Protein AF-A0A535NFS7-F1 (afdb_monomer)

Foldseek 3Di:
DDDDDPDDDDDDDDDPPPPPDPPDDPPDDDDDDDDPDDPVVVVVVVVVVVVVVVPDDPLDEPPFLFVVLQVLLQVVLVVVVADGADEDPLQQVLFQVVQVQCVVQNDDQAGVPGDDGSSVVSCVVSVNDAPDKDKQKDKDAADDCHCVSVVSSVVLCVDPRSVCQSNPNQWHYKGKHWDDDPRMIMIMMMTGNDPDDPDPPDPDPPDD

Radius of gyration: 22.93 Å; Cα contacts (8 Å, |Δi|>4): 260; chains: 1; bounding box: 56×95×39 Å

Secondary structure (DSSP, 8-state):
--------------------------------------HHHHHHHHHHHHHHHHH--S-PPPS-HHHHHHHHHHHHHHHTTPPPPEE-HHHHHHHHHHHHHHHHH-S-SB-TT-SSBHHHHHHHHTT---SSEEEEEEEEESS--TTHHHHHHHHHTTSHHHHHHHT-TT--EEEEEEEEETTEEEEEEEEES---PPP--PPPP---

pLDDT: mean 77.14, std 26.09, range [25.59, 98.88]

Nearest PDB structures (foldseek):
  4ifa-assembly1_A  TM=7.444E-01  e=1.477E-08  Bacillus anthracis str. Ames
  8th8-assembly1_P  TM=7.984E-01  e=3.913E-06  Tetrahymena thermophila
  8tid-assembly1_P  TM=7.798E-01  e=3.913E-06  Tetrahymena thermophila
  4p27-assembly1_A  TM=6.871E-01  e=1.219E-04  Schistosoma mansoni
  4tpv-assembly1_A  TM=6.523E-01  e=4.462E-04  Ancylostoma caninum

Solvent-accessible surface area (backbone atoms only — not comparable to full-atom values): 12735 Å² total; per-residue (Å²): 136,87,82,85,78,86,78,82,86,74,93,74,94,72,81,85,74,84,74,91,66,90,78,74,82,83,74,89,72,96,73,97,75,83,82,89,86,50,75,65,59,57,50,52,49,52,54,47,50,53,48,53,60,68,66,54,67,81,91,65,65,59,97,51,51,34,66,52,41,48,52,54,44,31,52,56,17,50,76,70,74,42,78,62,59,42,80,35,71,73,32,20,54,47,11,23,54,49,10,47,45,32,74,78,66,38,97,56,68,47,46,88,94,55,89,57,44,46,66,62,51,48,36,56,76,71,65,55,74,65,92,43,75,40,76,40,76,43,72,52,67,63,76,84,56,77,56,46,62,59,53,43,50,58,51,33,64,71,37,72,73,41,29,45,54,62,63,33,89,66,48,33,25,32,14,25,16,59,31,75,57,97,62,28,42,25,36,19,36,31,35,26,37,51,86,69,75,80,77,81,77,72,77,75,80,80,78,130

Mean predicted aligned error: 14.49 Å

Sequence (208 aa):
MAVLILGVIAFGLGEPQASAGATSIVVGMASTEPMISSPSALRDIGNRIRRSMAQQGPVVPPADPGGVGIGLFNRERTAAGLPPLSESLPLDEIATTRAQQMVTDGLTHIRPGAHDFAATELLRQHGIAFTWDGENIYWQGGPPFDDAVNEAEAWWMTSPEHRANILGPHFRQAGVGIAIDGGKIYIAAVFTDSAVAPTPTLPSPRGK

Structure (mmCIF, N/CA/C/O backbone):
data_AF-A0A535NFS7-F1
#
_entry.id   AF-A0A535NFS7-F1
#
loop_
_atom_site.group_PDB
_atom_site.id
_atom_site.type_symbol
_atom_site.label_atom_id
_atom_site.label_alt_id
_atom_site.label_comp_id
_atom_site.label_asym_id
_atom_site.label_entity_id
_atom_site.label_seq_id
_atom_site.pdbx_PDB_ins_code
_atom_site.Cartn_x
_atom_site.Cartn_y
_atom_site.Cartn_z
_atom_site.occupancy
_atom_site.B_iso_or_equiv
_atom_site.auth_seq_id
_atom_site.auth_comp_id
_atom_site.auth_asym_id
_atom_site.auth_atom_id
_atom_site.pdbx_PDB_model_num
ATOM 1 N N . MET A 1 1 ? 24.442 -21.365 9.346 1.00 37.78 1 MET A N 1
ATOM 2 C CA . MET A 1 1 ? 24.908 -20.227 8.528 1.00 37.78 1 MET A CA 1
ATOM 3 C C . MET A 1 1 ? 23.998 -19.055 8.834 1.00 37.78 1 MET A C 1
ATOM 5 O O . MET A 1 1 ? 22.796 -19.202 8.682 1.00 37.78 1 MET A O 1
ATOM 9 N N . ALA A 1 2 ? 24.547 -17.984 9.405 1.00 26.91 2 ALA A N 1
ATOM 10 C CA . ALA A 1 2 ? 23.782 -16.836 9.883 1.00 26.91 2 ALA A CA 1
ATOM 11 C C . ALA A 1 2 ? 23.533 -15.859 8.727 1.00 26.91 2 ALA A C 1
ATOM 13 O O . ALA A 1 2 ? 24.478 -15.459 8.050 1.00 26.91 2 ALA A O 1
ATOM 14 N N . VAL A 1 3 ? 22.268 -15.508 8.498 1.00 30.00 3 VAL A N 1
ATOM 15 C CA . VAL A 1 3 ? 21.862 -14.479 7.536 1.00 30.00 3 VAL A CA 1
ATOM 16 C C . VAL A 1 3 ? 21.951 -13.133 8.249 1.00 30.00 3 VAL A C 1
ATOM 18 O O . VAL A 1 3 ? 21.262 -12.905 9.241 1.00 30.00 3 VAL A O 1
ATOM 21 N N . LEU A 1 4 ? 22.850 -12.269 7.781 1.00 25.59 4 LEU A N 1
ATOM 22 C CA . LEU A 1 4 ? 22.987 -10.897 8.261 1.00 25.59 4 LEU A CA 1
ATOM 23 C C . LEU A 1 4 ? 21.848 -10.061 7.662 1.00 25.59 4 LEU A C 1
ATOM 25 O O . LEU A 1 4 ? 21.860 -9.751 6.474 1.00 25.59 4 LEU A O 1
ATOM 29 N N . ILE A 1 5 ? 20.862 -9.716 8.487 1.00 32.56 5 ILE A N 1
ATOM 30 C CA . ILE A 1 5 ? 19.818 -8.744 8.158 1.00 32.56 5 ILE A CA 1
ATOM 31 C C . ILE A 1 5 ? 20.395 -7.363 8.472 1.00 32.56 5 ILE A C 1
ATOM 33 O O . ILE A 1 5 ? 20.597 -7.016 9.636 1.00 32.56 5 ILE A O 1
ATOM 37 N N . LEU A 1 6 ? 20.715 -6.589 7.435 1.00 29.19 6 LEU A N 1
ATOM 38 C CA . LEU A 1 6 ? 21.172 -5.211 7.588 1.00 29.19 6 LEU A CA 1
ATOM 39 C C . LEU A 1 6 ? 19.942 -4.307 7.780 1.00 29.19 6 LEU A C 1
ATOM 41 O O . LEU A 1 6 ? 19.394 -3.764 6.826 1.00 29.19 6 LEU A O 1
ATOM 45 N N . GLY A 1 7 ? 19.478 -4.190 9.023 1.00 27.72 7 GLY A N 1
ATOM 46 C CA . GLY A 1 7 ? 18.483 -3.195 9.413 1.00 27.72 7 GLY A CA 1
ATOM 47 C C . GLY A 1 7 ? 19.141 -1.824 9.550 1.00 27.72 7 GLY A C 1
ATOM 48 O O . GLY A 1 7 ? 19.899 -1.594 10.491 1.00 27.72 7 GLY A O 1
ATOM 49 N N . VAL A 1 8 ? 18.851 -0.908 8.627 1.00 31.95 8 VAL A N 1
ATOM 50 C CA . VAL A 1 8 ? 19.132 0.518 8.824 1.00 31.95 8 VAL A CA 1
ATOM 51 C C . VAL A 1 8 ? 17.887 1.134 9.449 1.00 31.95 8 VAL A C 1
ATOM 53 O O . VAL A 1 8 ? 16.910 1.433 8.774 1.00 31.95 8 VAL A O 1
ATOM 56 N N . ILE A 1 9 ? 17.919 1.272 10.773 1.00 35.62 9 ILE A N 1
ATOM 57 C CA . ILE A 1 9 ? 16.955 2.062 11.537 1.00 35.62 9 ILE A CA 1
ATOM 58 C C . ILE A 1 9 ? 17.403 3.520 11.443 1.00 35.62 9 ILE A C 1
ATOM 60 O O . ILE A 1 9 ? 18.458 3.877 11.966 1.00 35.62 9 ILE A O 1
ATOM 64 N N . ALA A 1 10 ? 16.589 4.365 10.817 1.00 30.66 10 ALA A N 1
ATOM 65 C CA . ALA A 1 10 ? 16.696 5.812 10.936 1.00 30.66 10 ALA A CA 1
ATOM 66 C C . ALA A 1 10 ? 15.320 6.378 11.303 1.00 30.66 10 ALA A C 1
ATOM 68 O O . ALA A 1 10 ? 14.393 6.399 10.500 1.00 30.66 10 ALA A O 1
ATOM 69 N N . PHE A 1 11 ? 15.196 6.808 12.559 1.00 37.84 11 PHE A N 1
ATOM 70 C CA . PHE A 1 11 ? 14.097 7.642 13.033 1.00 37.84 11 PHE A CA 1
ATOM 71 C C . PHE A 1 11 ? 14.162 8.998 12.320 1.00 37.84 11 PHE A C 1
ATOM 73 O O . PHE A 1 11 ? 15.132 9.737 12.480 1.00 37.84 11 PHE A O 1
ATOM 80 N N . GLY A 1 12 ? 13.111 9.335 11.580 1.00 27.38 12 GLY A N 1
ATOM 81 C CA . GLY A 1 12 ? 12.901 10.654 10.995 1.00 27.38 12 GLY A CA 1
ATOM 82 C C . GLY A 1 12 ? 11.423 11.007 11.060 1.00 27.38 12 GLY A C 1
ATOM 83 O O . GLY A 1 12 ? 10.673 10.723 10.135 1.00 27.38 12 GLY A O 1
ATOM 84 N N . LEU A 1 13 ? 10.998 11.590 12.182 1.00 43.75 13 LEU A N 1
ATOM 85 C CA . LEU A 1 13 ? 9.683 12.212 12.318 1.00 43.75 13 LEU A CA 1
ATOM 86 C C . LEU A 1 13 ? 9.635 13.449 11.416 1.00 43.75 13 LEU A C 1
ATOM 88 O O . LEU A 1 13 ? 10.265 14.463 11.712 1.00 43.75 13 LEU A O 1
ATOM 92 N N . GLY A 1 14 ? 8.876 13.357 10.331 1.00 28.61 14 GLY A N 1
ATOM 93 C CA . GLY A 1 14 ? 8.405 14.501 9.566 1.00 28.61 14 GLY A CA 1
ATOM 94 C C . GLY A 1 14 ? 6.896 14.394 9.434 1.00 28.61 14 GLY A C 1
ATOM 95 O O . GLY A 1 14 ? 6.406 13.660 8.583 1.00 28.61 14 GLY A O 1
ATOM 96 N N . GLU A 1 15 ? 6.155 15.089 10.296 1.00 37.38 15 GLU A N 1
ATOM 97 C CA . GLU A 1 15 ? 4.727 15.312 10.078 1.00 37.38 15 GLU A CA 1
ATOM 98 C C . GLU A 1 15 ? 4.551 16.140 8.794 1.00 37.38 15 GLU A C 1
ATOM 100 O O . GLU A 1 15 ? 5.136 17.226 8.700 1.00 37.38 15 GLU A O 1
ATOM 105 N N . PRO A 1 16 ? 3.739 15.715 7.812 1.00 38.03 16 PRO A N 1
ATOM 106 C CA . PRO A 1 16 ? 3.233 16.652 6.827 1.00 38.03 16 PRO A CA 1
ATOM 107 C C . PRO A 1 16 ? 2.234 17.578 7.530 1.00 38.03 16 PRO A C 1
ATOM 109 O O . PRO A 1 16 ? 1.085 17.225 7.791 1.00 38.03 16 PRO A O 1
ATOM 112 N N . GLN A 1 17 ? 2.707 18.776 7.871 1.00 33.75 17 GLN A N 1
ATOM 113 C CA . GLN A 1 17 ? 1.863 19.897 8.262 1.00 33.75 17 GLN A CA 1
ATOM 114 C C . GLN A 1 17 ? 0.859 20.173 7.142 1.00 33.75 17 GLN A C 1
ATOM 116 O O . GLN A 1 17 ? 1.239 20.456 6.003 1.00 33.75 17 GLN A O 1
ATOM 121 N N . ALA A 1 18 ? -0.425 20.127 7.485 1.00 36.38 18 ALA A N 1
ATOM 122 C CA . ALA A 1 18 ? -1.492 20.642 6.648 1.00 36.38 18 ALA A CA 1
ATOM 123 C C . ALA A 1 18 ? -1.320 22.165 6.525 1.00 36.38 18 ALA A C 1
ATOM 125 O O . ALA A 1 18 ? -1.798 22.937 7.356 1.00 36.38 18 ALA A O 1
ATOM 126 N N . SER A 1 19 ? -0.616 22.610 5.486 1.00 27.19 19 SER A N 1
ATOM 127 C CA . SER A 1 19 ? -0.655 24.008 5.071 1.00 27.19 19 SER A CA 1
ATOM 128 C C . SER A 1 19 ? -1.943 24.2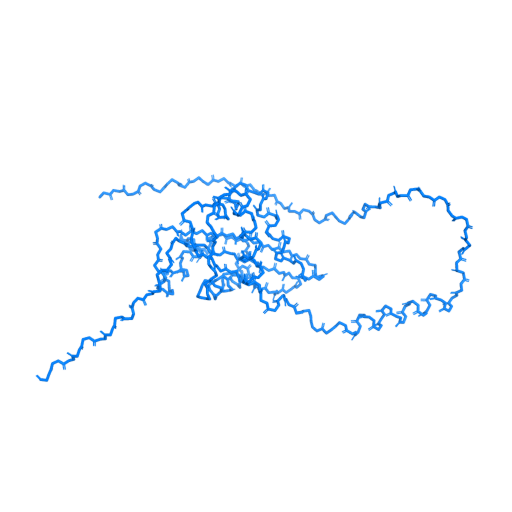38 4.291 1.00 27.19 19 SER A C 1
ATOM 130 O O . SER A 1 19 ? -2.019 24.044 3.078 1.00 27.19 19 SER A O 1
ATOM 132 N N . ALA A 1 20 ? -2.973 24.675 5.011 1.00 36.38 20 ALA A N 1
ATOM 133 C CA . ALA A 1 20 ? -4.024 25.487 4.429 1.00 36.38 20 ALA A CA 1
ATOM 134 C C . ALA A 1 20 ? -3.388 26.809 3.968 1.00 36.38 20 ALA A C 1
ATOM 136 O O . ALA A 1 20 ? -3.211 27.746 4.743 1.00 36.38 20 ALA A O 1
ATOM 137 N N . GLY A 1 21 ? -3.013 26.863 2.695 1.00 25.95 21 GLY A N 1
ATOM 138 C CA . GLY A 1 21 ? -2.444 28.040 2.057 1.00 25.95 21 GLY A CA 1
ATOM 139 C C . GLY A 1 21 ? -2.856 28.069 0.599 1.00 25.95 21 GLY A C 1
ATOM 140 O O . GLY A 1 21 ? -2.134 27.585 -0.268 1.00 25.95 21 GLY A O 1
ATOM 141 N N . ALA A 1 22 ? -4.039 28.623 0.337 1.00 30.88 22 ALA A N 1
ATOM 142 C CA . ALA A 1 22 ? -4.488 28.966 -1.002 1.00 30.88 22 ALA A CA 1
ATOM 143 C C . ALA A 1 22 ? -3.406 29.805 -1.699 1.00 30.88 22 ALA A C 1
ATOM 145 O O . ALA A 1 22 ? -3.222 30.981 -1.386 1.00 30.88 22 ALA A O 1
ATOM 146 N N . THR A 1 23 ? -2.683 29.204 -2.643 1.00 26.22 23 THR A N 1
ATOM 147 C CA . THR A 1 23 ? -1.833 29.968 -3.554 1.00 26.22 23 THR A CA 1
ATOM 148 C C . THR A 1 23 ? -2.696 30.338 -4.743 1.00 26.22 23 THR A C 1
ATOM 150 O O . THR A 1 23 ? -2.900 29.561 -5.673 1.00 26.22 23 THR A O 1
ATOM 153 N N . SER A 1 24 ? -3.263 31.536 -4.653 1.00 28.64 24 SER A N 1
ATOM 154 C CA . SER A 1 24 ? -3.892 32.234 -5.760 1.00 28.64 24 SER A CA 1
ATOM 155 C C . SER A 1 24 ? -2.949 32.245 -6.961 1.00 28.64 24 SER A C 1
ATOM 157 O O . SER A 1 24 ? -1.851 32.799 -6.900 1.00 28.64 24 SER A O 1
ATOM 159 N N . ILE A 1 25 ? -3.405 31.678 -8.074 1.00 29.14 25 ILE A N 1
ATOM 160 C CA . ILE A 1 25 ? -2.854 31.987 -9.387 1.00 29.14 25 ILE A CA 1
ATOM 161 C C . ILE A 1 25 ? -3.147 33.471 -9.636 1.00 29.14 25 ILE A C 1
ATOM 163 O O . ILE A 1 25 ? -4.285 33.859 -9.896 1.00 29.14 25 ILE A O 1
ATOM 167 N N . VAL A 1 26 ? -2.122 34.318 -9.537 1.00 32.12 26 VAL A N 1
ATOM 168 C CA . VAL A 1 26 ? -2.177 35.676 -10.083 1.00 32.12 26 VAL A CA 1
ATOM 169 C C . VAL A 1 26 ? -1.983 35.553 -11.592 1.00 32.12 26 VAL A C 1
ATOM 171 O O . VAL A 1 26 ? -0.870 35.638 -12.101 1.00 32.12 26 VAL A O 1
ATOM 174 N N . VAL A 1 27 ? -3.080 35.347 -12.319 1.00 32.12 27 VAL A N 1
ATOM 175 C CA . VAL A 1 27 ? -3.169 35.793 -13.711 1.00 32.12 27 VAL A CA 1
ATOM 176 C C . VAL A 1 27 ? -3.788 37.178 -13.654 1.00 32.12 27 VAL A C 1
ATOM 178 O O . VAL A 1 27 ? -4.993 37.348 -13.482 1.00 32.12 27 VAL A O 1
ATOM 181 N N . GLY A 1 28 ? -2.927 38.188 -13.731 1.00 28.86 28 GLY A N 1
ATOM 182 C CA . GLY A 1 28 ? -3.371 39.544 -13.988 1.00 28.86 28 GLY A CA 1
ATOM 183 C C . GLY A 1 28 ? -3.964 39.611 -15.388 1.00 28.86 28 GLY A C 1
ATOM 184 O O . GLY A 1 28 ? -3.228 39.483 -16.356 1.00 28.86 28 GLY A O 1
ATOM 185 N N . MET A 1 29 ? -5.273 39.837 -15.475 1.00 30.91 29 MET A N 1
ATOM 186 C CA . MET A 1 29 ? -5.906 40.565 -16.572 1.00 30.91 29 MET A CA 1
ATOM 187 C C . MET A 1 29 ? -7.046 41.386 -15.970 1.00 30.91 29 MET A C 1
ATOM 189 O O . MET A 1 29 ? -8.061 40.853 -15.524 1.00 30.91 29 MET A O 1
ATOM 193 N N . ALA A 1 30 ? -6.836 42.699 -15.900 1.00 37.34 30 ALA A N 1
ATOM 194 C CA . ALA A 1 30 ? -7.844 43.652 -15.473 1.00 37.34 30 ALA A CA 1
ATOM 195 C C . ALA A 1 30 ? -9.087 4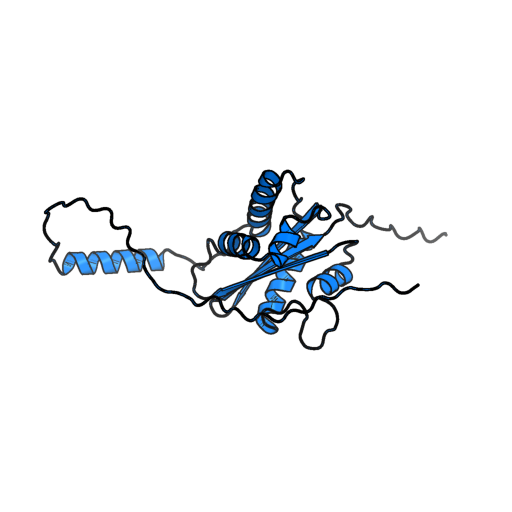3.526 -16.366 1.00 37.34 30 ALA A C 1
ATOM 197 O O . ALA A 1 30 ? -9.009 43.729 -17.574 1.00 37.34 30 ALA A O 1
ATOM 198 N N . SER A 1 31 ? -10.227 43.211 -15.754 1.00 35.44 31 SER A N 1
ATOM 199 C CA . SER A 1 31 ? -11.549 43.354 -16.364 1.00 35.44 31 SER A CA 1
ATOM 200 C C . SER A 1 31 ? -12.415 44.114 -15.365 1.00 35.44 31 SER A C 1
ATOM 202 O O . SER A 1 31 ? -12.731 43.612 -14.289 1.00 35.44 31 SER A O 1
ATOM 204 N N . THR A 1 32 ? -12.717 45.368 -15.671 1.00 45.47 32 THR A N 1
ATOM 205 C CA . THR A 1 32 ? -13.611 46.230 -14.895 1.00 45.47 32 THR A CA 1
ATOM 206 C C . THR A 1 32 ? -15.065 45.829 -15.145 1.00 45.47 32 THR A C 1
ATOM 208 O O . THR A 1 32 ? -15.626 46.262 -16.142 1.00 45.47 32 THR A O 1
ATOM 211 N N . GLU A 1 33 ? -15.678 45.049 -14.250 1.00 41.34 33 GLU A N 1
ATOM 212 C CA . GLU A 1 33 ? -17.130 44.782 -14.206 1.00 41.34 33 GLU A CA 1
ATOM 213 C C . GLU A 1 33 ? -17.599 44.682 -12.726 1.00 41.34 33 GLU A C 1
ATOM 215 O O . GLU A 1 33 ? -16.808 44.283 -11.864 1.00 41.34 33 GLU A O 1
ATOM 220 N N . PRO A 1 34 ? -18.840 45.088 -12.376 1.00 43.09 34 PRO A N 1
ATOM 221 C CA . PRO A 1 34 ? -19.214 45.463 -11.009 1.00 43.09 34 PRO A CA 1
ATOM 222 C C . PRO A 1 34 ? -19.627 44.286 -10.106 1.00 43.09 34 PRO A C 1
ATOM 224 O O . PRO A 1 34 ? -20.206 43.295 -10.544 1.00 43.09 34 PRO A O 1
ATOM 227 N N . MET A 1 35 ? -19.370 44.433 -8.799 1.00 38.53 35 MET A N 1
ATOM 228 C CA . MET A 1 35 ? -19.738 43.475 -7.749 1.00 38.53 35 MET A CA 1
ATOM 229 C C . MET A 1 35 ? -21.255 43.221 -7.703 1.00 38.53 35 MET A C 1
ATOM 231 O O . MET A 1 35 ? -22.047 44.134 -7.471 1.00 38.53 35 MET A O 1
ATOM 235 N N . ILE A 1 36 ? -21.652 41.953 -7.839 1.00 47.84 36 ILE A N 1
ATOM 236 C CA . ILE A 1 36 ? -23.016 41.466 -7.594 1.00 47.84 36 ILE A CA 1
ATOM 237 C C . ILE A 1 36 ? -23.367 41.708 -6.112 1.00 47.84 36 ILE A C 1
ATOM 239 O O . ILE A 1 36 ? -22.874 41.013 -5.227 1.00 47.84 36 ILE A O 1
ATOM 243 N N . SER A 1 37 ? -24.226 42.690 -5.831 1.00 52.56 37 SER A N 1
ATOM 244 C CA . SER A 1 37 ? -24.565 43.172 -4.480 1.00 52.56 37 SER A CA 1
ATOM 245 C C . SER A 1 37 ? -26.020 42.891 -4.081 1.00 52.56 37 SER A C 1
ATOM 247 O O . SER A 1 37 ? -26.711 43.747 -3.535 1.00 52.56 37 SER A O 1
ATOM 249 N N . SER A 1 38 ? -26.531 41.686 -4.351 1.00 53.94 38 SER A N 1
ATOM 250 C CA . SER A 1 38 ? -27.913 41.327 -3.992 1.00 53.94 38 SER A CA 1
ATOM 251 C C . SER A 1 38 ? -27.980 40.185 -2.967 1.00 53.94 38 SER A C 1
ATOM 253 O O . SER A 1 38 ? -27.469 39.097 -3.245 1.00 53.94 38 SER A O 1
ATOM 255 N N . PRO A 1 39 ? -28.675 40.365 -1.821 1.00 55.72 39 PRO A N 1
ATOM 256 C CA . PRO A 1 39 ? -28.876 39.318 -0.810 1.00 55.72 39 PRO A CA 1
ATOM 257 C C . PRO A 1 39 ? -29.489 38.023 -1.367 1.00 55.72 39 PRO A C 1
ATOM 259 O O . PRO A 1 39 ? -29.184 36.931 -0.888 1.00 55.72 39 PRO A O 1
ATOM 262 N N . SER A 1 40 ? -30.309 38.127 -2.417 1.00 56.34 40 SER A N 1
ATOM 263 C CA . SER A 1 40 ? -30.911 36.980 -3.107 1.00 56.34 40 SER A CA 1
ATOM 264 C C . SER A 1 40 ? -29.874 36.125 -3.839 1.00 56.34 40 SER A C 1
ATOM 266 O O . SER A 1 40 ? -29.954 34.902 -3.785 1.00 56.34 40 SER A O 1
ATOM 268 N N . ALA A 1 41 ? -28.848 36.744 -4.436 1.00 53.44 41 ALA A N 1
ATOM 269 C CA . ALA A 1 41 ? -27.774 36.019 -5.113 1.00 53.44 41 ALA A CA 1
ATOM 270 C C . ALA A 1 41 ? -26.938 35.205 -4.112 1.00 53.44 41 ALA A C 1
ATOM 272 O O . ALA A 1 41 ? -26.639 34.040 -4.362 1.00 53.44 41 ALA A O 1
ATOM 273 N N . LEU A 1 42 ? -26.647 35.772 -2.935 1.00 52.56 42 LEU A N 1
ATOM 274 C CA . LEU A 1 42 ? -25.958 35.062 -1.849 1.00 52.56 42 LEU A CA 1
ATOM 275 C C . LEU A 1 42 ? -26.796 33.904 -1.289 1.00 52.56 42 LEU A C 1
ATOM 277 O O . LEU A 1 42 ? -26.264 32.829 -1.007 1.00 52.56 42 LEU A O 1
ATOM 281 N N . ARG A 1 43 ? -28.116 34.082 -1.172 1.00 62.94 43 ARG A N 1
ATOM 282 C CA . ARG A 1 43 ? -29.031 33.030 -0.706 1.00 62.94 43 ARG A CA 1
ATOM 283 C C . ARG A 1 43 ? -29.172 31.898 -1.727 1.00 62.94 43 ARG A C 1
ATOM 285 O O . ARG A 1 43 ? -29.202 30.732 -1.339 1.00 62.94 43 ARG A O 1
ATOM 292 N N . ASP A 1 44 ? -29.182 32.220 -3.016 1.00 64.56 44 ASP A N 1
ATOM 293 C CA . ASP A 1 44 ? -29.213 31.236 -4.101 1.00 64.56 44 ASP A CA 1
ATOM 294 C C . ASP A 1 44 ? -27.895 30.482 -4.256 1.00 64.56 44 ASP A C 1
ATOM 296 O O . ASP A 1 44 ? -27.908 29.298 -4.597 1.00 64.56 44 ASP A O 1
ATOM 300 N N . ILE A 1 45 ? -26.761 31.132 -3.984 1.00 55.53 45 ILE A N 1
ATOM 301 C CA . ILE A 1 45 ? -25.459 30.466 -3.876 1.00 55.53 45 ILE A CA 1
ATOM 302 C C . ILE A 1 45 ? -25.471 29.528 -2.665 1.00 55.53 45 ILE A C 1
ATOM 304 O O . ILE A 1 45 ? -25.173 28.347 -2.815 1.00 55.53 45 ILE A O 1
ATOM 308 N N . GLY A 1 46 ? -25.931 29.989 -1.498 1.00 58.84 46 GLY A N 1
ATOM 309 C CA . GLY A 1 46 ? -26.053 29.153 -0.300 1.00 58.84 46 GLY A CA 1
ATOM 310 C C . GLY A 1 46 ? -26.971 27.939 -0.495 1.00 58.84 46 GLY A C 1
ATOM 311 O O . GLY A 1 46 ? -26.647 26.835 -0.063 1.00 58.84 46 GLY A O 1
ATOM 312 N N . ASN A 1 47 ? -28.083 28.105 -1.213 1.00 64.50 47 ASN A N 1
ATOM 313 C CA . ASN A 1 47 ? -29.015 27.019 -1.528 1.00 64.50 47 ASN A CA 1
ATOM 314 C C . ASN A 1 47 ? -28.504 26.080 -2.633 1.00 64.50 47 ASN A C 1
ATOM 316 O O . ASN A 1 47 ? -28.938 24.927 -2.691 1.00 64.50 47 ASN A O 1
ATOM 320 N N . ARG A 1 48 ? -27.616 26.552 -3.518 1.00 59.34 48 ARG A N 1
ATOM 321 C CA . ARG A 1 48 ? -26.920 25.719 -4.513 1.00 59.34 48 ARG A CA 1
ATOM 322 C C . ARG A 1 48 ? -25.790 24.919 -3.879 1.00 59.34 48 ARG A C 1
ATOM 324 O O . ARG A 1 48 ? -25.712 23.723 -4.127 1.00 59.34 48 ARG A O 1
ATOM 331 N N . ILE A 1 49 ? -25.006 25.530 -2.993 1.00 56.34 49 ILE A N 1
ATOM 332 C CA . ILE A 1 49 ? -23.971 24.847 -2.207 1.00 56.34 49 ILE A CA 1
ATOM 333 C C . ILE A 1 49 ? -24.616 23.778 -1.323 1.00 56.34 49 ILE A C 1
ATOM 335 O O . ILE A 1 49 ? -24.216 22.624 -1.380 1.00 56.34 49 ILE A O 1
ATOM 339 N N . ARG A 1 50 ? -25.689 24.109 -0.592 1.00 63.28 50 ARG A N 1
ATOM 340 C CA . ARG A 1 50 ? -26.396 23.138 0.257 1.00 63.28 50 ARG A CA 1
ATOM 341 C C . ARG A 1 50 ? -26.994 21.973 -0.540 1.00 63.28 50 ARG A C 1
ATOM 343 O O . ARG A 1 50 ? -26.988 20.853 -0.049 1.00 63.28 50 ARG A O 1
ATOM 350 N N . ARG A 1 51 ? -27.482 22.214 -1.765 1.00 53.16 51 ARG A N 1
ATOM 351 C CA . ARG A 1 51 ? -27.944 21.146 -2.673 1.00 53.16 51 ARG A CA 1
ATOM 352 C C . ARG A 1 51 ? -26.799 20.310 -3.236 1.00 53.16 51 ARG A C 1
ATOM 354 O O . ARG A 1 51 ? -26.961 19.104 -3.308 1.00 53.16 51 ARG A O 1
ATOM 361 N N . SER A 1 52 ? -25.670 20.924 -3.587 1.00 50.34 52 SER A N 1
ATOM 362 C CA . SER A 1 52 ? -24.455 20.217 -4.013 1.00 50.34 52 SER A CA 1
ATOM 363 C C . SER A 1 52 ? -23.935 19.301 -2.897 1.00 50.34 52 SER A C 1
ATOM 365 O O . SER A 1 52 ? -23.722 18.116 -3.114 1.00 50.34 52 SER A O 1
ATOM 367 N N . MET A 1 53 ? -23.872 19.812 -1.663 1.00 53.09 53 MET A N 1
ATOM 368 C CA . MET A 1 53 ? -23.466 19.041 -0.482 1.00 53.09 53 MET A CA 1
ATOM 369 C C . MET A 1 53 ? -24.476 17.954 -0.091 1.00 53.09 53 MET A C 1
ATOM 371 O O . MET A 1 53 ? -24.080 16.919 0.420 1.00 53.09 53 MET A O 1
ATOM 375 N N . ALA A 1 54 ? -25.774 18.163 -0.338 1.00 51.94 54 ALA A N 1
ATOM 376 C CA . ALA A 1 54 ? -26.808 17.152 -0.103 1.00 51.94 54 ALA A CA 1
ATOM 377 C C . ALA A 1 54 ? -26.934 16.117 -1.241 1.00 51.94 54 ALA A C 1
ATOM 379 O O . ALA A 1 54 ? -27.603 15.103 -1.060 1.00 51.94 54 ALA A O 1
ATOM 380 N N . GLN A 1 55 ? -26.338 16.376 -2.412 1.00 39.50 55 GLN A N 1
ATOM 381 C CA . GLN A 1 55 ? -26.265 15.433 -3.536 1.00 39.50 55 GLN A CA 1
ATOM 382 C C . GLN A 1 55 ? -25.006 14.561 -3.510 1.00 39.50 55 GLN A C 1
ATOM 384 O O . GLN A 1 55 ? -24.968 13.545 -4.201 1.00 39.50 55 GLN A O 1
ATOM 389 N N . GLN A 1 56 ? -24.000 14.915 -2.709 1.00 40.28 56 GLN A N 1
ATOM 390 C CA . GLN A 1 56 ? -22.885 14.024 -2.416 1.00 40.28 56 GLN A CA 1
ATOM 391 C C . GLN A 1 56 ? -23.364 13.002 -1.382 1.00 40.28 56 GLN A C 1
ATOM 393 O O . GLN A 1 56 ? -23.596 13.327 -0.219 1.00 40.28 56 GLN A O 1
ATOM 398 N N . GLY A 1 57 ? -23.607 11.776 -1.853 1.00 47.50 57 GLY A N 1
ATOM 399 C CA . GLY A 1 57 ? -23.875 10.620 -1.001 1.00 47.50 57 GLY A CA 1
ATOM 400 C C . GLY A 1 57 ? -22.677 10.282 -0.098 1.00 47.50 57 GLY A C 1
ATOM 401 O O . GLY A 1 57 ? -21.746 11.078 0.014 1.00 47.50 57 GLY A O 1
ATOM 402 N N . PRO A 1 58 ? -22.679 9.110 0.564 1.00 46.47 58 PRO A N 1
ATOM 403 C CA . PRO A 1 58 ? -21.550 8.665 1.381 1.00 46.47 58 PRO A CA 1
ATOM 404 C C . PRO A 1 58 ? -20.234 8.835 0.615 1.00 46.47 58 PRO A C 1
ATOM 406 O O . PRO A 1 58 ? -20.193 8.513 -0.567 1.00 46.47 58 PRO A O 1
ATOM 409 N N . VAL A 1 59 ? -19.190 9.349 1.273 1.00 49.41 59 VAL A N 1
ATOM 410 C CA . VAL A 1 59 ? -17.835 9.444 0.706 1.00 49.41 59 VAL A CA 1
ATOM 411 C C . VAL A 1 59 ? -17.410 8.033 0.318 1.00 49.41 59 VAL A C 1
ATOM 413 O O . VAL A 1 59 ? -17.120 7.212 1.188 1.00 49.41 59 VAL A O 1
ATOM 416 N N . VAL A 1 60 ? -17.464 7.728 -0.977 1.00 52.00 60 V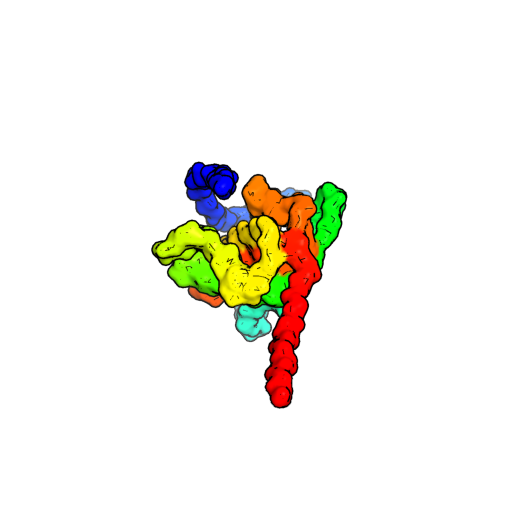AL A N 1
ATOM 417 C CA . VAL A 1 60 ? -17.078 6.420 -1.495 1.00 52.00 60 VAL A CA 1
ATOM 418 C C . VAL A 1 60 ? -15.596 6.528 -1.828 1.00 52.00 60 VAL A C 1
ATOM 420 O O . VAL A 1 60 ? -15.242 7.363 -2.659 1.00 52.00 60 VAL A O 1
ATOM 423 N N . PRO A 1 61 ? -14.709 5.750 -1.191 1.00 58.62 61 PRO A N 1
ATOM 424 C CA . PRO A 1 61 ? -13.354 5.616 -1.703 1.00 58.62 61 PRO A CA 1
ATOM 425 C C . PRO A 1 61 ? -13.352 5.171 -3.179 1.00 58.62 61 PRO A C 1
ATOM 427 O O . PRO A 1 61 ? -14.384 4.697 -3.667 1.00 58.62 61 PRO A O 1
ATOM 430 N N . PRO A 1 62 ? -12.222 5.294 -3.904 1.00 62.22 62 PRO A N 1
ATOM 431 C CA . PRO A 1 62 ? -12.144 4.824 -5.284 1.00 62.22 62 PRO A CA 1
ATOM 432 C C . PRO A 1 62 ? -12.693 3.397 -5.396 1.00 62.22 62 PRO A C 1
ATOM 434 O O . PRO A 1 62 ? -12.402 2.549 -4.556 1.00 62.22 62 PRO A O 1
ATOM 437 N N . ALA A 1 63 ? -13.519 3.149 -6.418 1.00 69.88 63 ALA A N 1
ATOM 438 C CA . ALA A 1 63 ? -14.221 1.874 -6.592 1.00 69.88 63 ALA A CA 1
ATOM 439 C C . ALA A 1 63 ? -13.267 0.674 -6.756 1.00 69.88 63 ALA A C 1
ATOM 441 O O . ALA A 1 63 ? -13.678 -0.461 -6.532 1.00 69.88 63 ALA A O 1
ATOM 442 N N . ASP A 1 64 ? -12.017 0.949 -7.135 1.00 85.94 64 ASP A N 1
ATOM 443 C CA . ASP A 1 64 ? -10.929 -0.010 -7.280 1.00 85.94 64 ASP A CA 1
ATOM 444 C C . ASP A 1 64 ? -9.581 0.659 -6.915 1.00 85.94 64 ASP A C 1
ATOM 446 O O . ASP A 1 64 ? -8.897 1.209 -7.784 1.00 85.94 64 ASP A O 1
ATOM 450 N N . PRO A 1 65 ? -9.211 0.716 -5.620 1.00 85.38 65 PRO A N 1
ATOM 451 C CA . PRO A 1 65 ? -7.944 1.312 -5.198 1.00 85.38 65 PRO A CA 1
ATOM 452 C C . PRO A 1 65 ? -6.726 0.512 -5.689 1.00 85.38 65 PRO A C 1
ATOM 454 O O . PRO A 1 65 ? -5.684 1.122 -5.940 1.00 85.38 65 PRO A O 1
ATOM 457 N N . GLY A 1 66 ? -6.869 -0.810 -5.846 1.00 88.31 66 GLY A N 1
ATOM 458 C CA . GLY A 1 66 ? -5.856 -1.722 -6.380 1.00 88.31 66 GLY A CA 1
ATOM 459 C C . GLY A 1 66 ? -5.466 -1.326 -7.798 1.00 88.31 66 GLY A C 1
ATOM 460 O O . GLY A 1 66 ? -4.350 -0.846 -8.031 1.00 88.31 66 GLY A O 1
ATOM 461 N N . GLY A 1 67 ? -6.424 -1.380 -8.722 1.00 89.12 67 GLY A N 1
ATOM 462 C CA . GLY A 1 67 ? -6.200 -1.057 -10.127 1.00 89.12 67 GLY A CA 1
ATOM 463 C C . GLY A 1 67 ? -5.672 0.366 -10.341 1.00 89.12 67 GLY A C 1
ATOM 464 O O . GLY A 1 67 ? -4.748 0.576 -11.137 1.00 89.12 67 GLY A O 1
ATOM 465 N N . VAL A 1 68 ? -6.191 1.348 -9.589 1.00 92.88 68 VAL A N 1
ATOM 466 C CA . VAL A 1 68 ? -5.686 2.733 -9.628 1.00 92.88 68 VAL A CA 1
ATOM 467 C C . VAL A 1 68 ? -4.227 2.794 -9.172 1.00 92.88 68 VAL A C 1
ATOM 469 O O . VAL A 1 68 ? -3.381 3.295 -9.915 1.00 92.88 68 VAL A O 1
ATOM 472 N N . GLY A 1 69 ? -3.909 2.266 -7.988 1.00 96.19 69 GLY A N 1
ATOM 473 C CA . GLY A 1 69 ? -2.563 2.326 -7.419 1.00 96.19 69 GLY A CA 1
ATOM 474 C C . GLY A 1 69 ? -1.518 1.617 -8.283 1.00 96.19 69 GLY A C 1
ATOM 475 O O . GLY A 1 69 ? -0.464 2.185 -8.575 1.00 96.19 69 GLY A O 1
ATOM 476 N N . ILE A 1 70 ? -1.835 0.419 -8.782 1.00 97.81 70 ILE A N 1
ATOM 477 C CA . ILE A 1 70 ? -0.95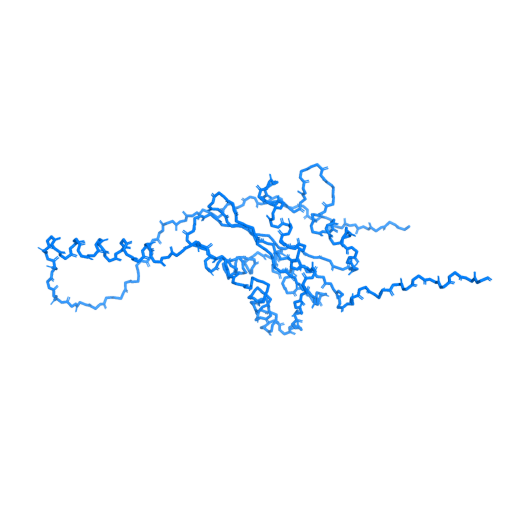5 -0.330 -9.688 1.00 97.81 70 ILE A CA 1
ATOM 478 C C . ILE A 1 70 ? -0.718 0.433 -10.996 1.00 97.81 70 ILE A C 1
ATOM 480 O O . ILE A 1 70 ? 0.411 0.463 -11.495 1.00 97.81 70 ILE A O 1
ATOM 484 N N . GLY A 1 71 ? -1.745 1.096 -11.536 1.00 97.06 71 GLY A N 1
ATOM 485 C CA . GLY A 1 71 ? -1.608 1.967 -12.703 1.00 97.06 71 GLY A CA 1
ATOM 486 C C . GLY A 1 71 ? -0.610 3.109 -12.481 1.00 97.06 71 GLY A C 1
ATOM 487 O O . GLY A 1 71 ? 0.251 3.347 -13.334 1.00 97.06 71 GLY A O 1
ATOM 488 N N . LEU A 1 72 ? -0.677 3.772 -11.321 1.00 98.38 72 LEU A N 1
ATOM 489 C CA . LEU A 1 72 ? 0.252 4.842 -10.944 1.00 98.38 72 LEU A CA 1
ATOM 490 C C . LEU A 1 72 ? 1.687 4.309 -10.793 1.00 98.38 72 LEU A C 1
ATOM 492 O O . LEU A 1 72 ? 2.605 4.836 -11.419 1.00 98.38 72 LEU A O 1
ATOM 496 N N . PHE A 1 73 ? 1.885 3.200 -10.071 1.00 98.50 73 PHE A N 1
ATOM 497 C CA . PHE A 1 73 ? 3.212 2.585 -9.927 1.00 98.50 73 PHE A CA 1
ATOM 498 C C . PHE A 1 73 ? 3.810 2.194 -11.280 1.00 98.50 73 PHE A C 1
ATOM 500 O O . PHE A 1 73 ? 4.995 2.409 -11.537 1.00 98.50 73 PHE A O 1
ATOM 507 N N . ASN A 1 74 ? 2.994 1.642 -12.178 1.00 98.50 74 ASN A N 1
ATOM 508 C CA . ASN A 1 74 ? 3.445 1.222 -13.499 1.00 98.50 74 ASN A CA 1
ATOM 509 C C . ASN A 1 74 ? 3.801 2.388 -14.419 1.00 98.50 74 ASN A C 1
ATOM 511 O O . ASN A 1 74 ? 4.690 2.229 -15.260 1.00 98.50 74 ASN A O 1
ATOM 515 N N . ARG A 1 75 ? 3.184 3.562 -14.241 1.00 98.44 75 ARG A N 1
ATOM 516 C CA . ARG A 1 75 ? 3.618 4.795 -14.910 1.00 98.44 75 ARG A CA 1
ATOM 517 C C . ARG A 1 75 ? 5.059 5.135 -14.523 1.00 98.44 75 ARG A C 1
ATOM 519 O O . ARG A 1 75 ? 5.897 5.301 -15.411 1.00 98.44 75 ARG A O 1
ATOM 526 N N . GLU A 1 76 ? 5.365 5.150 -13.227 1.00 98.19 76 GLU A N 1
ATOM 527 C CA . GLU A 1 76 ? 6.711 5.457 -12.725 1.00 98.19 76 GLU A CA 1
ATOM 528 C C . GLU A 1 76 ? 7.739 4.397 -13.134 1.00 98.19 76 GLU A C 1
ATOM 530 O O . GLU A 1 76 ? 8.837 4.713 -13.598 1.00 98.19 76 GLU A O 1
ATOM 535 N N . ARG A 1 77 ? 7.369 3.116 -13.048 1.00 98.44 77 ARG A N 1
ATOM 536 C CA . ARG A 1 77 ? 8.235 2.008 -13.474 1.00 98.44 77 ARG A CA 1
ATOM 537 C C . ARG A 1 77 ? 8.534 2.057 -14.966 1.00 98.44 77 ARG A C 1
ATOM 539 O O . ARG A 1 77 ? 9.683 1.861 -15.351 1.00 98.44 77 ARG A O 1
ATOM 546 N N . THR A 1 78 ? 7.544 2.384 -15.795 1.00 98.00 78 THR A N 1
ATOM 547 C CA . THR A 1 78 ? 7.747 2.565 -17.240 1.00 98.00 78 THR A CA 1
ATOM 548 C C . THR A 1 78 ? 8.707 3.720 -17.515 1.00 98.00 78 THR A C 1
ATOM 550 O O . THR A 1 78 ? 9.632 3.561 -18.312 1.00 98.00 78 THR A O 1
ATOM 553 N N . ALA A 1 79 ? 8.550 4.853 -16.820 1.00 97.69 79 ALA A N 1
ATOM 554 C CA . ALA A 1 79 ? 9.465 5.990 -16.934 1.00 97.69 79 ALA A CA 1
ATOM 555 C C . ALA A 1 79 ? 10.906 5.634 -16.515 1.00 97.69 79 ALA A C 1
ATOM 557 O O . ALA A 1 79 ? 11.863 6.157 -17.085 1.00 97.69 79 ALA A O 1
ATOM 558 N N . ALA A 1 80 ? 11.064 4.701 -15.573 1.00 97.06 80 ALA A N 1
ATOM 559 C CA . ALA A 1 80 ? 12.353 4.172 -15.131 1.00 97.06 80 ALA A CA 1
ATOM 560 C C . ALA A 1 80 ? 12.887 2.994 -15.980 1.00 97.06 80 ALA A C 1
ATOM 562 O O . ALA A 1 80 ? 13.944 2.448 -15.664 1.00 97.06 80 ALA A O 1
ATOM 563 N N . GLY A 1 81 ? 12.182 2.573 -17.039 1.00 97.19 81 GLY A N 1
ATOM 564 C CA . GLY A 1 81 ? 12.579 1.437 -17.882 1.00 97.19 81 GLY A CA 1
ATOM 565 C C . GLY A 1 81 ? 12.460 0.067 -17.200 1.00 97.19 81 GLY A C 1
ATOM 566 O O . GLY A 1 81 ? 13.149 -0.880 -17.583 1.00 97.19 81 GLY A O 1
ATOM 567 N N . LEU A 1 82 ? 11.609 -0.047 -16.180 1.00 96.31 82 LEU A N 1
ATOM 568 C CA . LEU A 1 82 ? 11.371 -1.272 -15.421 1.00 96.31 82 LEU A CA 1
ATOM 569 C C . LEU A 1 82 ? 10.131 -2.022 -15.935 1.00 96.31 82 LEU A C 1
ATOM 571 O O . LEU A 1 82 ? 9.171 -1.393 -16.386 1.00 96.31 82 LEU A O 1
ATOM 575 N N . PRO A 1 83 ? 10.092 -3.364 -15.815 1.00 94.81 83 PRO A N 1
ATOM 576 C CA . PRO A 1 83 ? 8.885 -4.132 -16.101 1.00 94.81 83 PRO A CA 1
ATOM 577 C C . PRO A 1 83 ? 7.718 -3.703 -15.198 1.00 94.81 83 PRO A C 1
ATOM 579 O O . PRO A 1 83 ? 7.948 -3.452 -14.005 1.00 94.81 83 PRO A O 1
ATOM 582 N N . PRO A 1 84 ? 6.476 -3.671 -15.712 1.00 96.31 84 PRO A N 1
ATOM 583 C CA . PRO A 1 84 ? 5.311 -3.351 -14.899 1.00 96.31 84 PRO A CA 1
ATOM 584 C C . PRO A 1 84 ? 5.064 -4.424 -13.828 1.00 96.31 84 PRO A C 1
ATOM 586 O O . PRO A 1 84 ? 5.380 -5.602 -14.012 1.00 96.31 84 PRO A O 1
ATOM 589 N N . LEU A 1 85 ? 4.490 -4.002 -12.706 1.00 96.50 85 LEU A N 1
ATOM 590 C CA . LEU A 1 85 ? 3.887 -4.857 -11.694 1.00 96.50 85 LEU A CA 1
ATOM 591 C C . LEU A 1 85 ? 2.545 -5.387 -12.205 1.00 96.50 85 LEU A C 1
ATOM 593 O O . LEU A 1 85 ? 1.797 -4.675 -12.877 1.00 96.50 85 LEU A O 1
ATOM 597 N N . SER A 1 86 ? 2.237 -6.630 -11.851 1.00 95.94 86 SER A N 1
ATOM 598 C CA . SER A 1 86 ? 0.885 -7.179 -11.957 1.00 95.94 86 SER A CA 1
ATOM 599 C C . SER A 1 86 ? 0.130 -6.938 -10.654 1.00 95.94 86 SER A C 1
ATOM 601 O O . SER A 1 86 ? 0.688 -7.134 -9.575 1.00 95.94 86 SER A O 1
ATOM 603 N N . GLU A 1 87 ? -1.132 -6.542 -10.750 1.00 95.38 87 GLU A N 1
ATOM 604 C CA . GLU A 1 87 ? -2.024 -6.524 -9.592 1.00 95.38 87 GLU A CA 1
ATOM 605 C C . GLU A 1 87 ? -2.251 -7.948 -9.066 1.00 95.38 87 GLU A C 1
ATOM 607 O O . GLU A 1 87 ? -2.274 -8.916 -9.837 1.00 95.38 87 GLU A O 1
ATOM 612 N N . SER A 1 88 ? -2.396 -8.080 -7.750 1.00 94.94 88 SER A N 1
ATOM 613 C CA . SER A 1 88 ? -2.621 -9.353 -7.076 1.00 94.94 88 SER A CA 1
ATOM 614 C C . SER A 1 88 ? -3.715 -9.195 -6.028 1.00 94.94 88 SER A C 1
ATOM 616 O O . SER A 1 88 ? -3.467 -8.651 -4.956 1.00 94.94 88 SER A O 1
ATOM 618 N N . LEU A 1 89 ? -4.899 -9.750 -6.307 1.00 94.31 89 LEU A N 1
ATOM 619 C CA . LEU A 1 89 ? -6.052 -9.681 -5.397 1.00 94.31 89 LEU A CA 1
ATOM 620 C C . LEU A 1 89 ? -5.743 -10.177 -3.969 1.00 94.31 89 LEU A C 1
ATOM 622 O O . LEU A 1 89 ? -6.154 -9.520 -3.014 1.00 94.31 89 LEU A O 1
ATOM 626 N N . PRO A 1 90 ? -4.969 -11.267 -3.761 1.00 95.88 90 PRO A N 1
ATOM 627 C CA . PRO A 1 90 ? -4.541 -11.642 -2.412 1.00 95.88 90 PRO A CA 1
ATOM 628 C C . PRO A 1 90 ? -3.693 -10.568 -1.714 1.00 95.88 90 PRO A C 1
ATOM 630 O O . PRO A 1 90 ? -3.762 -10.424 -0.495 1.00 95.88 90 PRO A O 1
ATOM 633 N N . LEU A 1 91 ? -2.886 -9.806 -2.463 1.00 97.56 91 LEU A N 1
ATOM 634 C CA . LEU A 1 91 ? -2.123 -8.691 -1.904 1.00 97.56 91 LEU A CA 1
ATOM 635 C C . LEU A 1 91 ? -3.010 -7.474 -1.621 1.00 97.56 91 LEU A C 1
ATOM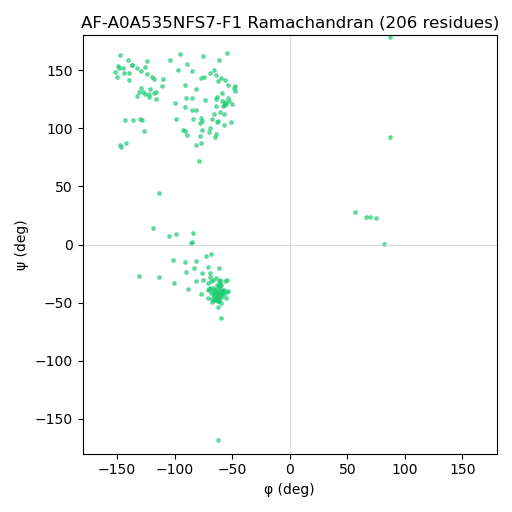 637 O O . LEU A 1 91 ? -2.731 -6.774 -0.654 1.00 97.56 91 LEU A O 1
ATOM 641 N N . ASP A 1 92 ? -4.082 -7.243 -2.383 1.00 97.62 92 ASP A N 1
ATOM 642 C CA . ASP A 1 92 ? -5.069 -6.194 -2.078 1.00 97.62 92 ASP A CA 1
ATOM 643 C C . ASP A 1 92 ? -5.806 -6.487 -0.763 1.00 97.62 92 ASP A C 1
ATOM 645 O O . ASP A 1 92 ? -5.990 -5.598 0.074 1.00 97.62 92 ASP A O 1
ATOM 649 N N . GLU A 1 93 ? -6.172 -7.752 -0.526 1.00 96.75 93 GLU A N 1
ATOM 650 C CA . GLU A 1 93 ? -6.772 -8.204 0.737 1.00 96.75 93 GLU A CA 1
ATOM 651 C C . GLU A 1 93 ? -5.815 -8.009 1.924 1.00 96.75 93 GLU A C 1
ATOM 653 O O . GLU A 1 93 ? -6.204 -7.494 2.982 1.00 96.75 93 GLU A O 1
ATOM 658 N N . ILE A 1 94 ? -4.541 -8.371 1.742 1.00 98.44 94 ILE A N 1
ATOM 659 C CA . ILE A 1 94 ? -3.489 -8.167 2.744 1.00 98.44 94 ILE A CA 1
ATOM 660 C C . ILE A 1 94 ? -3.267 -6.674 2.997 1.00 98.44 94 ILE A C 1
ATOM 662 O O . ILE A 1 94 ? -3.242 -6.249 4.151 1.00 98.44 94 ILE A O 1
ATOM 666 N N . ALA A 1 95 ? -3.153 -5.863 1.947 1.00 98.69 95 ALA A N 1
ATOM 667 C CA . ALA A 1 95 ? -2.971 -4.421 2.054 1.00 98.69 95 ALA A CA 1
ATOM 668 C C . ALA A 1 95 ? -4.180 -3.745 2.723 1.00 98.69 95 ALA A C 1
ATOM 670 O O . ALA A 1 95 ? -4.020 -2.822 3.519 1.00 98.69 95 ALA A O 1
ATOM 671 N N . THR A 1 96 ? -5.395 -4.242 2.485 1.00 98.44 96 THR A N 1
ATOM 672 C CA . THR A 1 96 ? -6.613 -3.739 3.136 1.00 98.44 96 THR A CA 1
ATOM 673 C C . THR A 1 96 ? -6.603 -4.063 4.626 1.00 98.44 96 THR A C 1
ATOM 675 O O . THR A 1 96 ? -6.816 -3.179 5.457 1.00 98.44 96 THR A O 1
ATOM 678 N N . THR A 1 97 ? -6.267 -5.304 4.984 1.00 98.50 97 THR A N 1
ATOM 679 C CA . THR A 1 97 ? -6.079 -5.706 6.386 1.00 98.50 97 THR A CA 1
ATOM 680 C C . THR A 1 97 ? -4.988 -4.867 7.047 1.00 98.50 97 THR A C 1
ATOM 682 O O . THR A 1 97 ? -5.124 -4.420 8.187 1.00 98.50 97 THR A O 1
ATOM 685 N N . ARG A 1 98 ? -3.911 -4.587 6.316 1.00 98.56 98 ARG A N 1
ATOM 686 C CA . ARG A 1 98 ? -2.812 -3.763 6.796 1.00 98.56 98 ARG A CA 1
ATOM 687 C C . ARG A 1 98 ? -3.238 -2.317 7.051 1.00 98.56 98 ARG A C 1
ATOM 689 O O . ARG A 1 98 ? -2.899 -1.764 8.097 1.00 98.56 98 ARG A O 1
ATOM 696 N N . ALA A 1 99 ? -4.016 -1.722 6.150 1.00 98.50 99 ALA A N 1
ATOM 697 C CA . ALA A 1 99 ? -4.592 -0.396 6.342 1.00 98.50 99 ALA A CA 1
ATOM 698 C C . ALA A 1 99 ? -5.513 -0.350 7.573 1.00 98.50 99 ALA A C 1
ATOM 700 O O . ALA A 1 99 ? -5.444 0.595 8.357 1.00 98.50 99 ALA A O 1
ATOM 701 N N . GLN A 1 100 ? -6.304 -1.402 7.805 1.00 98.38 100 GLN A N 1
ATOM 702 C CA . GLN A 1 100 ? -7.138 -1.535 9.005 1.00 98.38 100 GLN A CA 1
ATOM 703 C C . GLN A 1 100 ? -6.304 -1.650 10.286 1.00 98.38 100 GLN A C 1
ATOM 705 O O . GLN A 1 100 ? -6.641 -1.025 11.287 1.00 98.38 100 GLN A O 1
ATOM 710 N N . GLN A 1 101 ? -5.183 -2.379 10.265 1.00 98.31 101 GLN A N 1
ATOM 711 C CA . GLN A 1 101 ? -4.259 -2.411 11.404 1.00 98.31 101 GLN A CA 1
ATOM 712 C C . GLN A 1 101 ? -3.716 -1.013 11.729 1.00 98.31 101 GLN A C 1
ATOM 714 O O . GLN A 1 101 ? -3.550 -0.692 12.898 1.00 98.31 101 GLN A O 1
ATOM 719 N N . MET A 1 102 ? -3.485 -0.146 10.736 1.00 98.44 102 MET A N 1
ATOM 720 C CA . MET A 1 102 ? -3.022 1.226 10.999 1.00 98.44 102 MET A CA 1
ATOM 721 C C . MET A 1 102 ? -4.072 2.119 11.662 1.00 98.44 102 MET A C 1
ATOM 723 O O . MET A 1 102 ? -3.703 3.070 12.353 1.00 98.44 102 MET A O 1
ATOM 727 N N . VAL A 1 103 ? -5.361 1.805 11.497 1.00 97.31 103 VAL A N 1
ATOM 728 C CA . VAL A 1 103 ? -6.438 2.484 12.231 1.00 97.31 103 VAL A CA 1
ATOM 729 C C . VAL A 1 103 ? -6.273 2.258 13.736 1.00 97.31 103 VAL A C 1
ATOM 731 O O . VAL A 1 103 ? -6.411 3.200 14.514 1.00 97.31 103 VAL A O 1
ATOM 734 N N . THR A 1 104 ? -5.944 1.032 14.154 1.00 95.38 104 THR A N 1
ATOM 735 C CA . THR A 1 104 ? -5.832 0.672 15.578 1.00 95.38 104 THR A CA 1
ATOM 736 C C . THR A 1 104 ? -4.446 0.924 16.156 1.00 95.38 104 THR A C 1
ATOM 738 O O . THR A 1 104 ? -4.318 1.361 17.298 1.00 95.38 104 THR A O 1
ATOM 741 N N . ASP A 1 105 ? -3.410 0.653 15.369 1.00 96.31 105 ASP A N 1
ATOM 742 C CA . ASP A 1 105 ? -2.031 0.556 15.845 1.00 96.31 105 ASP A CA 1
ATOM 743 C C . ASP A 1 105 ? -1.216 1.826 15.547 1.00 96.31 105 ASP A C 1
ATOM 745 O O . ASP A 1 105 ? -0.137 2.024 16.108 1.00 96.31 105 ASP A O 1
ATOM 749 N N . GLY A 1 106 ? -1.742 2.703 14.686 1.00 95.00 106 GLY A N 1
ATOM 750 C CA . GLY A 1 106 ? -1.040 3.863 14.146 1.00 95.00 106 GLY A CA 1
ATOM 751 C C . GLY A 1 106 ? -0.222 3.546 12.888 1.00 95.00 106 GLY A C 1
ATOM 752 O O . GLY A 1 106 ? -0.160 2.415 12.406 1.00 95.00 106 GLY A O 1
ATOM 753 N N . LEU A 1 107 ? 0.415 4.581 12.331 1.00 95.19 107 LEU A N 1
ATOM 754 C CA . LEU A 1 107 ? 1.227 4.483 11.113 1.00 95.19 107 LEU A CA 1
ATOM 755 C C . LEU A 1 107 ? 2.615 3.883 11.418 1.00 95.19 107 LEU A C 1
ATOM 757 O O . LEU A 1 107 ? 3.620 4.593 11.430 1.00 95.19 107 LEU A O 1
ATOM 761 N N . THR A 1 108 ? 2.673 2.582 11.708 1.00 96.50 108 THR A N 1
ATOM 762 C CA . THR A 1 108 ? 3.918 1.867 12.038 1.00 96.50 108 THR A CA 1
ATOM 763 C C . THR A 1 108 ? 4.070 0.611 11.193 1.00 96.50 108 THR A C 1
ATOM 765 O O . THR A 1 108 ? 3.125 -0.158 11.081 1.00 96.50 108 THR A O 1
ATOM 768 N N . HIS A 1 109 ? 5.254 0.357 10.626 1.00 97.00 109 HIS A N 1
ATOM 769 C CA . HIS A 1 109 ? 5.523 -0.859 9.836 1.00 97.00 109 HIS A CA 1
ATOM 770 C C . HIS A 1 109 ? 5.607 -2.146 10.681 1.00 97.00 109 HIS A C 1
ATOM 772 O O . HIS A 1 109 ? 5.467 -3.248 10.157 1.00 97.00 109 HIS A O 1
ATOM 778 N N . ILE A 1 110 ? 5.831 -2.017 11.990 1.00 97.94 110 ILE A N 1
ATOM 779 C CA . ILE A 1 110 ? 5.814 -3.113 12.967 1.00 97.94 110 ILE A CA 1
ATOM 780 C C . ILE A 1 110 ? 4.674 -2.828 13.938 1.00 97.94 110 ILE A C 1
ATOM 782 O O . ILE A 1 110 ? 4.558 -1.708 14.450 1.00 97.94 110 ILE A O 1
ATOM 786 N N . ARG A 1 111 ? 3.826 -3.827 14.188 1.00 97.31 111 ARG A N 1
ATOM 787 C CA . ARG A 1 111 ? 2.698 -3.681 15.114 1.00 97.31 111 ARG A CA 1
ATOM 788 C C . ARG A 1 111 ? 3.197 -3.553 16.562 1.00 97.31 111 ARG A C 1
ATOM 790 O O . ARG A 1 111 ? 4.208 -4.169 16.909 1.00 97.31 111 ARG A O 1
ATOM 797 N N . PRO A 1 112 ? 2.510 -2.805 17.441 1.00 97.00 112 PRO A N 1
ATOM 798 C CA . PRO A 1 112 ? 2.855 -2.734 18.857 1.00 97.00 112 PRO A CA 1
ATOM 799 C C . PRO A 1 112 ? 2.969 -4.127 19.492 1.00 97.00 112 PRO A C 1
ATOM 801 O O . PRO A 1 112 ? 2.032 -4.920 19.454 1.00 97.00 112 PRO A O 1
ATOM 804 N N . GLY A 1 113 ? 4.129 -4.426 20.081 1.00 95.69 113 GLY A N 1
ATOM 805 C CA . GLY A 1 113 ? 4.406 -5.724 20.707 1.00 95.69 113 GLY A CA 1
ATOM 806 C C . GLY A 1 113 ? 4.827 -6.845 19.747 1.00 95.69 113 GLY A C 1
ATOM 807 O O . GLY A 1 113 ? 5.089 -7.949 20.217 1.00 95.69 113 GLY A O 1
ATOM 808 N N . ALA A 1 114 ? 4.928 -6.579 18.442 1.00 95.62 114 ALA A N 1
ATOM 809 C CA . ALA A 1 114 ? 5.461 -7.515 17.455 1.00 95.62 114 ALA A CA 1
ATOM 810 C C . ALA A 1 114 ? 6.958 -7.274 17.181 1.00 95.62 114 ALA A C 1
ATOM 812 O O . ALA A 1 114 ? 7.519 -6.229 17.517 1.00 95.62 114 ALA A O 1
ATOM 813 N N . HIS A 1 115 ? 7.602 -8.262 16.556 1.00 94.31 115 HIS A N 1
ATOM 814 C CA . HIS A 1 115 ? 9.007 -8.194 16.132 1.00 94.31 115 HIS A CA 1
ATOM 815 C C . HIS A 1 115 ? 9.176 -8.196 14.611 1.00 94.31 115 HIS A C 1
ATOM 817 O O . HIS A 1 115 ? 10.151 -7.642 14.110 1.00 94.31 115 HIS A O 1
ATOM 823 N N . ASP A 1 116 ? 8.235 -8.808 13.894 1.00 95.38 116 ASP A N 1
ATOM 824 C CA . ASP A 1 116 ? 8.216 -8.842 12.437 1.00 95.38 116 ASP A CA 1
ATOM 825 C C . ASP A 1 116 ? 7.456 -7.636 11.870 1.00 95.38 116 ASP A C 1
ATOM 827 O O . ASP A 1 116 ? 6.576 -7.059 12.518 1.00 95.38 116 ASP A O 1
ATOM 831 N N . PHE A 1 117 ? 7.781 -7.272 10.631 1.00 97.81 117 PHE A N 1
ATOM 832 C CA . PHE A 1 117 ? 6.998 -6.310 9.864 1.00 97.81 117 PHE A CA 1
ATOM 833 C C . PHE A 1 117 ? 5.577 -6.833 9.625 1.00 97.81 117 PHE A C 1
ATOM 835 O O . PHE A 1 117 ? 5.370 -8.013 9.337 1.00 97.81 117 PHE A O 1
ATOM 842 N N . ALA A 1 118 ? 4.598 -5.936 9.719 1.00 98.38 118 ALA A N 1
ATOM 843 C CA . ALA A 1 118 ? 3.179 -6.270 9.676 1.00 98.38 118 ALA A CA 1
ATOM 844 C C . ALA A 1 118 ? 2.759 -6.894 8.332 1.00 98.38 118 ALA A C 1
ATOM 846 O O . ALA A 1 118 ? 2.122 -7.947 8.328 1.00 98.38 118 ALA A O 1
ATOM 847 N N . ALA A 1 119 ? 3.157 -6.311 7.191 1.00 97.94 119 ALA A N 1
ATOM 848 C CA . ALA A 1 119 ? 2.919 -6.924 5.880 1.00 97.94 119 ALA A CA 1
ATOM 849 C C . ALA A 1 119 ? 3.587 -8.299 5.746 1.00 97.94 119 ALA A C 1
ATOM 851 O O . ALA A 1 119 ? 2.945 -9.232 5.273 1.00 97.94 119 ALA A O 1
ATOM 852 N N . THR A 1 120 ? 4.833 -8.460 6.201 1.00 97.94 120 THR A N 1
ATOM 853 C CA . THR A 1 120 ? 5.546 -9.749 6.161 1.00 97.94 120 THR A CA 1
ATOM 854 C C . THR A 1 120 ? 4.813 -10.822 6.967 1.00 97.94 120 THR A C 1
ATOM 856 O O . THR A 1 120 ? 4.697 -11.969 6.531 1.00 97.94 120 THR A O 1
ATOM 859 N N . GLU A 1 121 ? 4.300 -10.464 8.146 1.00 98.00 121 GLU A N 1
ATOM 860 C CA . GLU A 1 121 ? 3.494 -11.361 8.968 1.00 98.00 121 GLU A CA 1
ATOM 861 C C . GLU A 1 121 ? 2.209 -11.774 8.235 1.00 98.00 121 GLU A C 1
ATOM 863 O O . GLU A 1 121 ? 1.927 -12.969 8.129 1.00 98.00 121 GLU A O 1
ATOM 868 N N . LEU A 1 122 ? 1.475 -10.814 7.662 1.00 98.12 122 LEU A N 1
ATOM 869 C CA . LEU A 1 122 ? 0.253 -11.081 6.897 1.00 98.12 122 LEU A CA 1
ATOM 870 C C . LEU A 1 122 ? 0.521 -11.958 5.663 1.00 98.12 122 LEU A C 1
ATOM 872 O O . LEU A 1 122 ? -0.201 -12.927 5.436 1.00 98.12 122 LEU A O 1
ATOM 876 N N . LEU A 1 123 ? 1.592 -11.693 4.909 1.00 97.38 123 LEU A N 1
ATOM 877 C CA . LEU A 1 123 ? 2.014 -12.522 3.775 1.00 97.38 123 LEU A CA 1
ATOM 878 C C . LEU A 1 123 ? 2.222 -13.982 4.200 1.00 97.38 123 LEU A C 1
ATOM 880 O O . LEU A 1 123 ? 1.708 -14.897 3.553 1.00 97.38 123 LEU A O 1
ATOM 884 N N . ARG A 1 124 ? 2.915 -14.209 5.323 1.00 96.06 124 ARG A N 1
ATOM 885 C CA . ARG A 1 124 ? 3.135 -15.556 5.877 1.00 96.06 124 ARG A CA 1
ATOM 886 C C . ARG A 1 124 ? 1.834 -16.207 6.342 1.00 96.06 124 ARG A C 1
ATOM 888 O O . ARG A 1 124 ? 1.616 -17.381 6.051 1.00 96.06 124 ARG A O 1
ATOM 895 N N . GLN A 1 125 ? 0.970 -15.464 7.036 1.00 95.81 125 GLN A N 1
ATOM 896 C CA . GLN A 1 125 ? -0.325 -15.959 7.517 1.00 95.81 125 GLN A CA 1
ATOM 897 C C . GLN A 1 125 ? -1.245 -16.386 6.363 1.00 95.81 125 GLN A C 1
ATOM 899 O O . GLN A 1 125 ? -1.950 -17.386 6.481 1.00 95.81 125 GLN A O 1
ATOM 904 N N . HIS A 1 126 ? -1.189 -15.677 5.233 1.00 94.44 126 HIS A N 1
ATOM 905 C CA . HIS A 1 126 ? -1.943 -15.991 4.016 1.00 94.44 126 HIS A CA 1
ATOM 906 C C . HIS A 1 126 ? -1.245 -17.021 3.107 1.00 94.44 126 HIS A C 1
ATOM 908 O O . HIS A 1 126 ? -1.760 -17.354 2.040 1.00 94.44 126 HIS A O 1
ATOM 914 N N . GLY A 1 127 ? -0.082 -17.548 3.507 1.00 94.50 127 GLY A N 1
ATOM 915 C CA . GLY A 1 127 ? 0.661 -18.536 2.725 1.00 94.50 127 GLY A CA 1
ATOM 916 C C . GLY A 1 127 ? 1.207 -17.998 1.398 1.00 94.50 127 GLY A C 1
ATOM 917 O O . GLY A 1 127 ? 1.441 -18.781 0.476 1.00 94.50 127 GLY A O 1
ATOM 918 N N . ILE A 1 128 ? 1.406 -16.681 1.286 1.00 93.12 128 ILE A N 1
ATOM 919 C CA . ILE A 1 128 ? 2.024 -16.060 0.115 1.00 93.12 128 ILE A CA 1
ATOM 920 C C . ILE A 1 128 ? 3.523 -16.352 0.145 1.00 93.12 128 ILE A C 1
ATOM 922 O O . ILE A 1 128 ? 4.212 -16.050 1.118 1.00 93.12 128 ILE A O 1
ATOM 926 N N . ALA A 1 129 ? 4.036 -16.952 -0.927 1.00 91.06 129 ALA A N 1
ATOM 927 C CA . ALA A 1 129 ? 5.463 -17.189 -1.087 1.00 91.06 129 ALA A CA 1
ATOM 928 C C . ALA A 1 129 ? 6.163 -15.923 -1.602 1.00 91.06 129 ALA A C 1
ATOM 930 O O . ALA A 1 129 ? 5.701 -15.301 -2.558 1.00 91.06 129 ALA A O 1
ATOM 931 N N . PHE A 1 130 ? 7.295 -15.570 -0.995 1.00 93.38 130 PHE A N 1
ATOM 932 C CA . PHE A 1 130 ? 8.118 -14.433 -1.403 1.00 93.38 130 PHE A CA 1
ATOM 933 C C . PHE A 1 130 ? 9.589 -14.671 -1.039 1.00 93.38 130 PHE A C 1
ATOM 935 O O . PHE A 1 130 ? 9.893 -15.320 -0.035 1.00 93.38 130 PHE A O 1
ATOM 942 N N . THR A 1 131 ? 10.498 -14.132 -1.851 1.00 94.75 131 THR A N 1
ATOM 943 C CA . THR A 1 131 ? 11.908 -13.918 -1.464 1.00 94.75 131 THR A CA 1
ATOM 944 C C . THR A 1 131 ? 12.137 -12.462 -1.085 1.00 94.75 131 THR A C 1
ATOM 946 O O . THR A 1 131 ? 12.947 -12.174 -0.207 1.00 94.75 131 THR A O 1
ATOM 949 N N . TRP A 1 132 ? 11.412 -11.557 -1.746 1.00 95.19 132 TRP A N 1
ATOM 950 C CA . TRP A 1 132 ? 11.421 -10.129 -1.470 1.00 95.19 132 TRP A CA 1
ATOM 951 C C . TRP A 1 132 ? 9.996 -9.665 -1.238 1.00 95.19 132 TRP A C 1
ATOM 953 O O . TRP A 1 132 ? 9.123 -9.906 -2.074 1.00 95.19 132 TRP A O 1
ATOM 963 N N . ASP A 1 133 ? 9.792 -8.958 -0.139 1.00 97.12 133 ASP A N 1
ATOM 964 C CA . ASP A 1 133 ? 8.581 -8.215 0.151 1.00 97.12 133 ASP A CA 1
ATOM 965 C C . ASP A 1 133 ? 8.895 -6.741 0.432 1.00 97.12 133 ASP A C 1
ATOM 967 O O . ASP A 1 133 ? 10.029 -6.363 0.733 1.00 97.12 133 ASP A O 1
ATOM 971 N N . GLY A 1 134 ? 7.885 -5.894 0.263 1.00 97.94 134 GLY A N 1
ATOM 972 C CA . GLY A 1 134 ? 7.967 -4.466 0.541 1.00 97.94 134 GLY A CA 1
ATOM 973 C C . GLY A 1 134 ? 6.620 -3.929 1.005 1.00 97.94 134 GLY A C 1
ATOM 974 O O . GLY A 1 134 ? 5.572 -4.447 0.619 1.00 97.94 134 GLY A O 1
ATOM 975 N N . GLU A 1 135 ? 6.652 -2.876 1.818 1.00 98.62 135 GLU A N 1
ATOM 976 C CA . GLU A 1 135 ? 5.464 -2.182 2.308 1.00 98.62 135 GLU A CA 1
ATOM 977 C C . GLU A 1 135 ? 5.653 -0.674 2.148 1.00 98.62 135 GLU A C 1
ATOM 979 O O . GLU A 1 135 ? 6.625 -0.106 2.645 1.00 98.62 135 GLU A O 1
ATOM 984 N N . ASN A 1 136 ? 4.680 -0.027 1.514 1.00 98.88 136 ASN A N 1
ATOM 985 C CA . ASN A 1 136 ? 4.495 1.412 1.612 1.00 98.88 136 ASN A CA 1
ATOM 986 C C . ASN A 1 136 ? 3.209 1.696 2.384 1.00 98.88 136 ASN A C 1
ATOM 988 O O . ASN A 1 136 ? 2.188 1.060 2.134 1.00 98.88 136 ASN A O 1
ATOM 992 N N . ILE A 1 137 ? 3.249 2.659 3.305 1.00 98.69 137 ILE A N 1
ATOM 993 C CA . ILE A 1 137 ? 2.073 3.092 4.063 1.00 98.69 137 ILE A CA 1
ATOM 994 C C . ILE A 1 137 ? 1.907 4.599 4.004 1.00 98.69 137 ILE A C 1
ATOM 996 O O . ILE A 1 137 ? 2.876 5.348 3.893 1.00 98.69 137 ILE A O 1
ATOM 1000 N N . TYR A 1 138 ? 0.662 5.039 4.061 1.00 98.44 138 TYR A N 1
ATOM 1001 C CA . TYR A 1 138 ? 0.289 6.438 3.991 1.00 98.44 138 TYR A CA 1
ATOM 1002 C C . TYR A 1 138 ? -0.987 6.676 4.798 1.00 98.44 138 TYR A C 1
ATOM 1004 O O . TYR A 1 138 ? -1.812 5.774 4.965 1.00 98.44 138 TYR A O 1
ATOM 1012 N N . TRP A 1 139 ? -1.163 7.899 5.289 1.00 97.31 139 TRP A N 1
ATOM 1013 C CA . TRP A 1 139 ? -2.449 8.359 5.790 1.00 97.31 139 TRP A CA 1
ATOM 1014 C C . TRP A 1 139 ? -2.645 9.839 5.475 1.00 97.31 139 TRP A C 1
ATOM 1016 O O . TRP A 1 139 ? -1.684 10.606 5.434 1.00 97.31 139 TRP A O 1
ATOM 1026 N N . GLN A 1 140 ? -3.903 10.243 5.340 1.00 95.38 140 GLN A N 1
ATOM 1027 C CA . GLN A 1 140 ? -4.296 11.649 5.354 1.00 95.38 140 GLN A CA 1
ATOM 1028 C C . GLN A 1 140 ? -5.590 11.824 6.140 1.00 95.38 140 GLN A C 1
ATOM 1030 O O . GLN A 1 140 ? -6.448 10.941 6.182 1.00 95.38 140 GLN A O 1
ATOM 1035 N N . GLY A 1 141 ? -5.719 12.969 6.799 1.00 94.94 141 GLY A N 1
ATOM 1036 C CA . GLY A 1 141 ? -6.955 13.398 7.442 1.00 94.94 141 GLY A CA 1
ATOM 1037 C C . GLY A 1 141 ? -7.647 14.478 6.625 1.00 94.94 141 GLY A C 1
ATOM 1038 O O . GLY A 1 141 ? -6.996 15.188 5.867 1.00 94.94 141 GLY A O 1
ATOM 1039 N N . GLY A 1 142 ? -8.949 14.641 6.845 1.00 93.50 142 GLY A N 1
ATOM 1040 C CA . GLY A 1 142 ? -9.722 15.697 6.198 1.00 93.50 142 GLY A CA 1
ATOM 1041 C C . GLY A 1 142 ? -10.246 15.258 4.830 1.00 93.50 142 GLY A C 1
ATOM 1042 O O . GLY A 1 142 ? -9.538 15.418 3.843 1.00 93.50 142 GLY A O 1
ATOM 1043 N N . PRO A 1 143 ? -11.476 14.716 4.751 1.00 90.50 143 PRO A N 1
ATOM 1044 C CA . PRO A 1 143 ? -12.104 14.418 3.466 1.00 90.50 143 PRO A CA 1
ATOM 1045 C C . PRO A 1 143 ? -12.297 15.699 2.623 1.00 90.50 143 PRO A C 1
ATOM 1047 O O . PRO A 1 143 ? -12.383 16.792 3.197 1.00 90.50 143 PRO A O 1
ATOM 1050 N N . PRO A 1 144 ? -12.456 15.592 1.287 1.00 92.12 144 PRO A N 1
ATOM 1051 C CA . PRO A 1 144 ? -12.653 14.365 0.498 1.00 92.12 144 PRO A CA 1
ATOM 1052 C C . PRO A 1 144 ? -11.388 13.512 0.297 1.00 92.12 144 PRO A C 1
ATOM 1054 O O . PRO A 1 144 ? -10.277 13.994 0.471 1.00 92.12 144 PRO A O 1
ATOM 1057 N N . PHE A 1 145 ? -11.573 12.238 -0.074 1.00 92.94 145 PHE A N 1
ATOM 1058 C CA . PHE A 1 145 ? -10.484 11.269 -0.308 1.00 92.94 145 PHE A CA 1
ATOM 1059 C C . PHE A 1 145 ? -10.447 10.725 -1.742 1.00 92.94 145 PHE A C 1
ATOM 1061 O O . PHE A 1 145 ? -9.776 9.727 -1.997 1.00 92.94 145 PHE A O 1
ATOM 1068 N N . ASP A 1 146 ? -11.163 11.354 -2.676 1.00 89.19 146 ASP A N 1
ATOM 1069 C CA . ASP A 1 146 ? -11.277 10.888 -4.062 1.00 89.19 146 ASP A CA 1
ATOM 1070 C C . ASP A 1 146 ? -9.910 10.730 -4.761 1.00 89.19 146 ASP A C 1
ATOM 1072 O O . ASP A 1 146 ? -9.754 9.824 -5.574 1.00 89.19 146 ASP A O 1
ATOM 1076 N N . ASP A 1 147 ? -8.913 11.555 -4.407 1.00 91.75 147 ASP A N 1
ATOM 1077 C CA . ASP A 1 147 ? -7.556 11.524 -4.985 1.00 91.75 147 ASP A CA 1
ATOM 1078 C C . ASP A 1 147 ? -6.494 10.903 -4.054 1.00 91.75 147 ASP A C 1
ATOM 1080 O O . ASP A 1 147 ? -5.305 10.901 -4.364 1.00 91.75 147 ASP A O 1
ATOM 1084 N N . ALA A 1 148 ? -6.898 10.330 -2.916 1.00 95.56 148 ALA A N 1
ATOM 1085 C CA . ALA A 1 148 ? -5.963 9.934 -1.859 1.00 95.56 148 ALA A CA 1
ATOM 1086 C C . ALA A 1 148 ? -4.925 8.885 -2.308 1.00 95.56 148 ALA A C 1
ATOM 1088 O O . ALA A 1 148 ? -3.801 8.870 -1.814 1.00 95.56 148 ALA A O 1
ATOM 1089 N N . VAL A 1 149 ? -5.270 8.004 -3.257 1.00 96.25 149 VAL A N 1
ATOM 1090 C CA . VAL A 1 149 ? -4.324 7.009 -3.803 1.00 96.25 149 VAL A CA 1
ATOM 1091 C C . VAL A 1 149 ? -3.247 7.682 -4.665 1.00 96.25 149 VAL A C 1
ATOM 1093 O O . VAL A 1 149 ? -2.080 7.301 -4.594 1.00 96.25 149 VAL A O 1
ATOM 1096 N N . ASN A 1 150 ? -3.616 8.705 -5.439 1.00 95.88 150 ASN A N 1
ATOM 1097 C CA . ASN A 1 150 ? -2.677 9.518 -6.211 1.00 95.88 150 ASN A CA 1
ATOM 1098 C C . ASN A 1 150 ? -1.792 10.369 -5.289 1.00 95.88 150 ASN A C 1
ATOM 1100 O O . ASN A 1 150 ? -0.579 10.424 -5.481 1.00 95.88 150 ASN A O 1
ATOM 1104 N N . GLU A 1 151 ? -2.370 10.959 -4.240 1.00 97.69 151 GLU A N 1
ATOM 1105 C CA . GLU A 1 151 ? -1.626 11.714 -3.225 1.00 97.69 151 GLU A CA 1
ATOM 1106 C C . GLU A 1 151 ? -0.625 10.824 -2.466 1.00 97.69 151 GLU A C 1
ATOM 1108 O O . GLU A 1 151 ? 0.531 11.216 -2.280 1.00 97.69 151 GLU A O 1
ATOM 1113 N N . ALA A 1 152 ? -1.027 9.604 -2.095 1.00 98.31 152 ALA A N 1
ATOM 1114 C CA . ALA A 1 152 ? -0.146 8.622 -1.468 1.00 98.31 152 ALA A CA 1
ATOM 1115 C C . ALA A 1 152 ? 1.012 8.212 -2.384 1.00 98.31 152 ALA A C 1
ATOM 1117 O O . ALA A 1 152 ? 2.163 8.206 -1.947 1.00 98.31 152 ALA A O 1
ATOM 1118 N N . GLU A 1 153 ? 0.732 7.909 -3.654 1.00 98.38 153 GLU A N 1
ATOM 1119 C CA . GLU A 1 153 ? 1.762 7.540 -4.625 1.00 98.38 153 GLU A CA 1
ATOM 1120 C C . GLU A 1 153 ? 2.756 8.677 -4.866 1.00 98.38 153 GLU A C 1
ATOM 1122 O O . GLU A 1 153 ? 3.964 8.464 -4.734 1.00 98.38 153 GLU A O 1
ATOM 1127 N N . ALA A 1 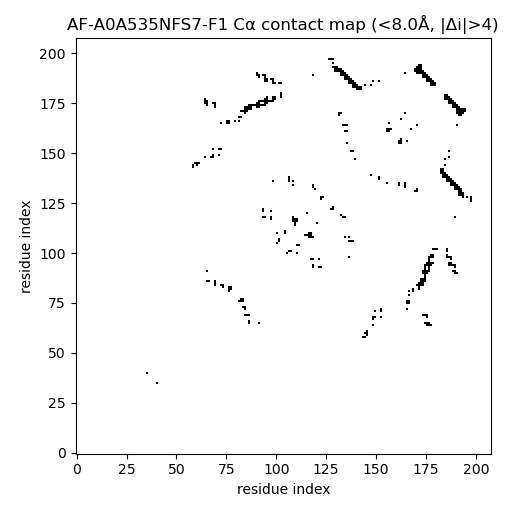154 ? 2.265 9.894 -5.106 1.00 98.25 154 ALA A N 1
ATOM 1128 C CA . ALA A 1 154 ? 3.110 11.069 -5.265 1.00 98.25 154 ALA A CA 1
ATOM 1129 C C . ALA A 1 154 ? 3.997 11.292 -4.031 1.00 98.25 154 ALA A C 1
ATOM 1131 O O . ALA A 1 154 ? 5.192 11.567 -4.169 1.00 98.25 154 ALA A O 1
ATOM 1132 N N . TRP A 1 155 ? 3.447 11.126 -2.822 1.00 98.25 155 TRP A N 1
ATOM 1133 C CA . TRP A 1 155 ? 4.203 11.259 -1.580 1.00 98.25 155 TRP A CA 1
ATOM 1134 C C . TRP A 1 155 ? 5.270 10.166 -1.429 1.00 98.25 155 TRP A C 1
ATOM 1136 O O . TRP A 1 155 ? 6.436 10.488 -1.177 1.00 98.25 155 TRP A O 1
ATOM 1146 N N . TRP A 1 156 ? 4.925 8.893 -1.654 1.00 98.62 156 TRP A N 1
ATOM 1147 C CA . TRP A 1 156 ? 5.884 7.781 -1.647 1.00 98.62 156 TRP A CA 1
ATOM 1148 C C . TRP A 1 156 ? 7.014 8.004 -2.644 1.00 98.62 156 TRP A C 1
ATOM 1150 O O . TRP A 1 156 ? 8.180 7.775 -2.323 1.00 98.62 156 TRP A O 1
ATOM 1160 N N . MET A 1 157 ? 6.699 8.547 -3.818 1.00 98.56 157 MET A N 1
ATOM 1161 C CA . MET A 1 157 ? 7.693 8.895 -4.818 1.00 98.56 157 MET A CA 1
ATOM 1162 C C . MET A 1 157 ? 8.596 10.056 -4.411 1.00 98.56 157 MET A C 1
ATOM 1164 O O . MET A 1 157 ? 9.583 10.266 -5.107 1.00 98.56 157 MET A O 1
ATOM 1168 N N . THR A 1 158 ? 8.359 10.781 -3.312 1.00 97.50 158 THR A N 1
ATOM 1169 C CA . THR A 1 158 ? 9.321 11.756 -2.752 1.00 97.50 158 THR A CA 1
ATOM 1170 C C . THR A 1 158 ? 10.284 11.151 -1.727 1.00 97.50 158 THR A C 1
ATOM 1172 O O . THR A 1 158 ? 11.391 11.669 -1.564 1.00 97.50 158 THR A O 1
ATOM 1175 N N . SER A 1 159 ? 9.917 10.037 -1.085 1.00 96.75 159 SER A N 1
ATOM 1176 C CA . SER A 1 159 ? 10.752 9.346 -0.096 1.00 96.75 159 SER A CA 1
ATOM 1177 C C . SER A 1 159 ? 11.635 8.293 -0.773 1.00 96.75 159 SER A C 1
ATOM 1179 O O . SER A 1 159 ? 11.116 7.427 -1.477 1.00 96.75 159 SER A O 1
ATOM 1181 N N . PRO A 1 160 ?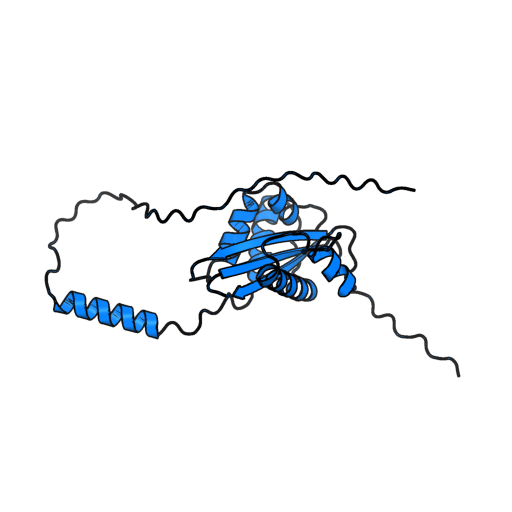 12.966 8.316 -0.571 1.00 96.69 160 PRO A N 1
ATOM 1182 C CA . PRO A 1 160 ? 13.861 7.305 -1.133 1.00 96.69 160 PRO A CA 1
ATOM 1183 C C . PRO A 1 160 ? 13.473 5.866 -0.774 1.00 96.69 160 PRO A C 1
ATOM 1185 O O . PRO A 1 160 ? 13.526 4.992 -1.637 1.00 96.69 160 PRO A O 1
ATOM 1188 N N . GLU A 1 161 ? 13.059 5.630 0.470 1.00 94.12 161 GLU A N 1
ATOM 1189 C CA . GLU A 1 161 ? 12.699 4.314 0.995 1.00 94.12 161 GLU A CA 1
ATOM 1190 C C . GLU A 1 161 ? 11.420 3.784 0.337 1.00 94.12 161 GLU A C 1
ATOM 1192 O O . GLU A 1 161 ? 11.410 2.675 -0.195 1.00 94.12 161 GLU A O 1
ATOM 1197 N N . HIS A 1 162 ? 10.363 4.598 0.280 1.00 98.38 162 HIS A N 1
ATOM 1198 C CA . HIS A 1 162 ? 9.103 4.197 -0.351 1.00 98.38 162 HIS A CA 1
ATOM 1199 C C . HIS A 1 162 ? 9.232 4.069 -1.876 1.00 98.38 162 HIS A C 1
ATOM 1201 O O . HIS A 1 162 ? 8.694 3.137 -2.486 1.00 98.38 162 HIS A O 1
ATOM 1207 N N . ARG A 1 163 ? 9.995 4.974 -2.503 1.00 98.62 163 ARG A N 1
ATOM 1208 C CA . ARG A 1 163 ? 10.321 4.913 -3.932 1.00 98.62 163 ARG A CA 1
ATOM 1209 C C . ARG A 1 163 ? 11.079 3.630 -4.276 1.00 98.62 163 ARG A C 1
ATOM 1211 O O . ARG A 1 163 ? 10.854 3.076 -5.350 1.00 98.62 163 ARG A O 1
ATOM 1218 N N . ALA A 1 164 ? 11.947 3.134 -3.389 1.00 98.19 164 ALA A N 1
ATOM 1219 C CA . ALA A 1 164 ? 12.680 1.888 -3.611 1.00 98.19 164 ALA A CA 1
ATOM 1220 C C . ALA A 1 164 ? 11.755 0.662 -3.701 1.00 98.19 164 ALA A C 1
ATOM 1222 O O . ALA A 1 164 ? 12.070 -0.265 -4.445 1.00 98.19 164 ALA A O 1
ATOM 1223 N N . ASN A 1 165 ? 10.597 0.673 -3.034 1.00 98.38 165 ASN A N 1
ATOM 1224 C CA . ASN A 1 165 ? 9.590 -0.378 -3.201 1.00 98.38 165 ASN A CA 1
ATOM 1225 C C . ASN A 1 165 ? 8.899 -0.288 -4.573 1.00 98.38 165 ASN A C 1
ATOM 1227 O O . ASN A 1 165 ? 8.832 -1.276 -5.302 1.00 98.38 165 ASN A O 1
ATOM 1231 N N . ILE A 1 166 ? 8.481 0.912 -4.993 1.00 98.62 166 ILE A N 1
ATOM 1232 C CA . ILE A 1 166 ? 7.803 1.126 -6.288 1.00 98.62 166 ILE A CA 1
ATOM 1233 C C . ILE A 1 166 ? 8.743 0.828 -7.468 1.00 98.62 166 ILE A C 1
ATOM 1235 O O . ILE A 1 166 ? 8.358 0.154 -8.425 1.00 98.62 166 ILE A O 1
ATOM 1239 N N . LEU A 1 167 ? 9.997 1.283 -7.399 1.00 98.50 167 LEU A N 1
ATOM 1240 C CA . LEU A 1 167 ? 11.004 1.135 -8.459 1.00 98.50 167 LEU A CA 1
ATOM 1241 C C . LEU A 1 167 ? 11.970 -0.038 -8.228 1.00 98.50 167 LEU A C 1
ATOM 1243 O O . LEU A 1 167 ? 12.957 -0.188 -8.950 1.00 98.50 167 LEU A O 1
ATOM 1247 N N . GLY A 1 168 ? 11.703 -0.893 -7.242 1.00 96.94 168 GLY A N 1
ATOM 1248 C CA . GLY A 1 168 ? 12.543 -2.049 -6.953 1.00 96.94 168 GLY A CA 1
ATOM 1249 C C . GLY A 1 168 ? 12.541 -3.032 -8.133 1.00 96.94 168 GLY A C 1
ATOM 1250 O O . GLY A 1 168 ? 11.466 -3.483 -8.554 1.00 96.94 168 GLY A O 1
ATOM 1251 N N . PRO A 1 169 ? 13.709 -3.416 -8.687 1.00 94.75 169 PRO A N 1
ATOM 1252 C CA . PRO A 1 169 ? 13.780 -4.310 -9.845 1.00 94.75 169 PRO A CA 1
ATOM 1253 C C . PRO A 1 169 ? 13.435 -5.769 -9.505 1.00 94.75 169 PRO A C 1
ATOM 1255 O O . PRO A 1 169 ? 13.279 -6.588 -10.413 1.00 94.75 169 PRO A O 1
ATOM 1258 N N . HIS A 1 170 ? 13.310 -6.108 -8.219 1.00 94.00 170 HIS A N 1
ATOM 1259 C CA . HIS A 1 170 ? 12.960 -7.443 -7.717 1.00 94.00 170 HIS A CA 1
ATOM 1260 C C . HIS A 1 170 ? 11.447 -7.702 -7.761 1.00 94.00 170 HIS A C 1
ATOM 1262 O O . HIS A 1 170 ? 11.031 -8.831 -7.996 1.00 94.00 170 HIS A O 1
ATOM 1268 N N . PHE A 1 171 ? 10.625 -6.662 -7.595 1.00 96.62 171 PHE A N 1
ATOM 1269 C CA . PHE A 1 171 ? 9.175 -6.806 -7.459 1.00 96.62 171 PHE A CA 1
ATOM 1270 C C . PHE A 1 171 ? 8.476 -7.074 -8.793 1.00 96.62 171 PHE A C 1
ATOM 1272 O O . PHE A 1 171 ? 8.870 -6.552 -9.845 1.00 96.62 171 PHE A O 1
ATOM 1279 N N . ARG A 1 172 ? 7.442 -7.916 -8.746 1.00 95.69 172 ARG A N 1
ATOM 1280 C CA . ARG A 1 172 ? 6.639 -8.347 -9.903 1.00 95.69 172 ARG A CA 1
ATOM 1281 C C . ARG A 1 172 ? 5.145 -8.222 -9.656 1.00 95.69 172 ARG A C 1
ATOM 1283 O O . ARG A 1 172 ? 4.406 -8.047 -10.622 1.00 95.69 172 ARG A O 1
ATOM 1290 N N . GLN A 1 173 ? 4.715 -8.296 -8.403 1.00 96.12 173 GLN A N 1
ATOM 1291 C CA . GLN A 1 173 ? 3.327 -8.116 -8.012 1.00 96.12 173 GLN A CA 1
ATOM 1292 C C . GLN A 1 173 ? 3.206 -7.049 -6.938 1.00 96.12 173 GLN A C 1
ATOM 1294 O O . GLN A 1 173 ? 4.139 -6.836 -6.158 1.00 96.12 173 GLN A O 1
ATOM 1299 N N . ALA A 1 174 ? 2.048 -6.406 -6.894 1.00 98.25 174 ALA A N 1
ATOM 1300 C CA . ALA A 1 174 ? 1.657 -5.602 -5.757 1.00 98.25 174 ALA A CA 1
ATOM 1301 C C . ALA A 1 174 ? 0.142 -5.637 -5.560 1.00 98.25 174 ALA A C 1
ATOM 1303 O O . ALA A 1 174 ? -0.599 -6.018 -6.467 1.00 98.25 174 ALA A O 1
ATOM 1304 N N . GLY A 1 175 ? -0.284 -5.233 -4.372 1.00 98.19 175 GLY A N 1
ATOM 1305 C CA . GLY A 1 175 ? -1.669 -4.904 -4.081 1.00 98.19 175 GLY A CA 1
ATOM 1306 C C . GLY A 1 175 ? -1.759 -3.632 -3.250 1.00 98.19 175 GLY A C 1
ATOM 1307 O O . GLY A 1 175 ? -0.804 -3.274 -2.550 1.00 98.19 175 GLY A O 1
ATOM 1308 N N . VAL A 1 176 ? -2.888 -2.937 -3.353 1.00 98.69 176 VAL A N 1
ATOM 1309 C CA . VAL A 1 176 ? -3.171 -1.677 -2.664 1.00 98.69 176 VAL A CA 1
ATOM 1310 C C . VAL A 1 176 ? -4.497 -1.794 -1.932 1.00 98.69 176 VAL A C 1
ATOM 1312 O O . VAL A 1 176 ? -5.513 -2.201 -2.484 1.00 98.69 176 VAL A O 1
ATOM 1315 N N . GLY A 1 177 ? -4.487 -1.401 -0.666 1.00 98.00 177 GLY A N 1
ATOM 1316 C CA . GLY A 1 177 ? -5.650 -1.484 0.198 1.00 98.00 177 GLY A CA 1
ATOM 1317 C C . GLY A 1 177 ? -5.813 -0.233 1.035 1.00 98.00 177 GLY A C 1
ATOM 1318 O O . GLY A 1 177 ? -4.852 0.487 1.316 1.00 98.00 177 GLY A O 1
ATOM 1319 N N . ILE A 1 178 ? -7.057 0.021 1.426 1.00 97.62 178 ILE A N 1
ATOM 1320 C CA . ILE A 1 178 ? -7.448 1.240 2.126 1.00 97.62 178 ILE A CA 1
ATOM 1321 C C . ILE A 1 178 ? -8.323 0.932 3.340 1.00 97.62 178 ILE A C 1
ATOM 1323 O O . ILE A 1 178 ? -9.079 -0.039 3.359 1.00 97.62 178 ILE A O 1
ATOM 1327 N N . ALA A 1 179 ? -8.266 1.807 4.337 1.00 96.94 179 ALA A N 1
ATOM 1328 C CA . ALA A 1 179 ? -9.204 1.843 5.450 1.00 96.94 179 ALA A CA 1
ATOM 1329 C C . ALA A 1 179 ? -9.541 3.298 5.779 1.00 96.94 179 ALA A C 1
ATOM 1331 O O . ALA A 1 179 ? -8.670 4.163 5.727 1.00 96.94 179 ALA A O 1
ATOM 1332 N N . ILE A 1 180 ? -10.798 3.575 6.116 1.00 95.50 180 ILE A N 1
ATOM 1333 C CA . ILE A 1 180 ? -11.253 4.913 6.502 1.00 95.50 180 ILE A CA 1
ATOM 1334 C C . ILE A 1 180 ? -11.859 4.822 7.895 1.00 95.50 180 ILE A C 1
ATOM 1336 O O . ILE A 1 180 ? -12.767 4.025 8.119 1.00 95.50 180 ILE A O 1
ATOM 1340 N N . ASP A 1 181 ? -11.381 5.662 8.808 1.00 95.25 181 ASP A N 1
ATOM 1341 C CA . ASP A 1 181 ? -11.938 5.797 10.150 1.00 95.25 181 ASP A CA 1
ATOM 1342 C C . ASP A 1 181 ? -11.744 7.222 10.677 1.00 95.25 181 ASP A C 1
ATOM 1344 O O . ASP A 1 181 ? -10.747 7.882 10.381 1.00 95.25 181 ASP A O 1
ATOM 1348 N N . GLY A 1 182 ? -12.720 7.731 11.432 1.00 92.69 182 GLY A N 1
ATOM 1349 C CA . GLY A 1 182 ? -12.588 9.014 12.132 1.00 92.69 182 GLY A CA 1
ATOM 1350 C C . GLY A 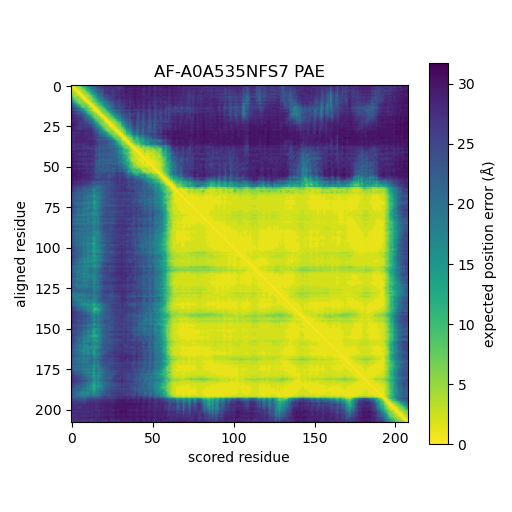1 182 ? -12.244 10.229 11.252 1.00 92.69 182 GLY A C 1
ATOM 1351 O O . GLY A 1 182 ? -11.612 11.167 11.733 1.00 92.69 182 GLY A O 1
ATOM 1352 N N . GLY A 1 183 ? -12.619 10.227 9.965 1.00 93.62 183 GLY A N 1
ATOM 1353 C CA . GLY A 1 183 ? -12.260 11.301 9.028 1.00 93.62 183 GLY A CA 1
ATOM 1354 C C . GLY A 1 183 ? -10.796 11.272 8.575 1.00 93.62 183 GLY A C 1
ATOM 1355 O O . GLY A 1 183 ? -10.262 12.306 8.164 1.00 93.62 183 GLY A O 1
ATOM 1356 N N . LYS A 1 184 ? -10.157 10.103 8.652 1.00 95.94 184 LYS A N 1
ATOM 1357 C CA . LYS A 1 184 ? -8.840 9.797 8.095 1.00 95.94 184 LYS A CA 1
ATOM 1358 C C . LYS A 1 184 ? -8.937 8.600 7.160 1.00 95.94 184 LYS A C 1
ATOM 1360 O O . LYS A 1 184 ? -9.726 7.690 7.406 1.00 95.94 184 LYS A O 1
ATOM 1365 N N . ILE A 1 185 ? -8.116 8.596 6.121 1.00 97.06 185 ILE A N 1
ATOM 1366 C CA . ILE A 1 185 ? -7.867 7.436 5.269 1.00 97.06 185 ILE A CA 1
ATOM 1367 C C . ILE A 1 185 ? -6.447 6.936 5.519 1.00 97.06 185 ILE A C 1
ATOM 1369 O O . ILE A 1 185 ? -5.522 7.722 5.716 1.00 97.06 185 ILE A O 1
ATOM 1373 N N . TYR A 1 186 ? -6.304 5.621 5.504 1.00 98.25 186 TYR A N 1
ATOM 1374 C CA . TYR A 1 186 ? -5.068 4.875 5.639 1.00 98.25 186 TYR A CA 1
ATOM 1375 C C . TYR A 1 186 ? -4.909 4.030 4.385 1.00 98.25 186 TYR A C 1
ATOM 1377 O O . TYR A 1 186 ? -5.873 3.400 3.951 1.00 98.25 186 TYR A O 1
ATOM 1385 N N . ILE A 1 187 ? -3.717 4.022 3.803 1.00 98.62 187 ILE A N 1
ATOM 1386 C CA . ILE A 1 187 ? -3.426 3.327 2.551 1.00 98.62 187 ILE A CA 1
ATOM 1387 C C . ILE A 1 187 ? -2.167 2.500 2.755 1.00 98.62 187 ILE A C 1
ATOM 1389 O O . ILE A 1 187 ? -1.162 3.012 3.249 1.00 98.62 187 ILE A O 1
ATOM 1393 N N . ALA A 1 188 ? -2.222 1.233 2.370 1.00 98.81 188 ALA A N 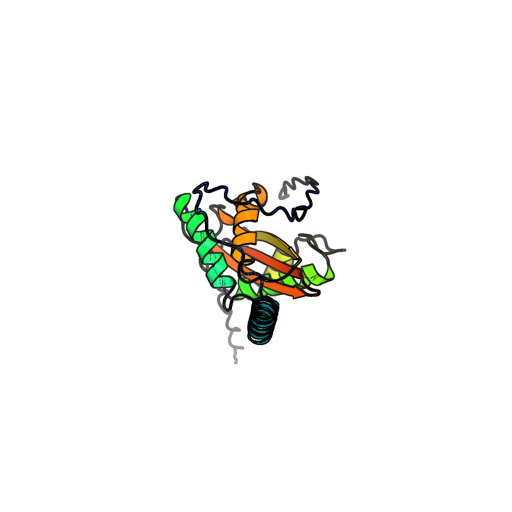1
ATOM 1394 C CA . ALA A 1 188 ? -1.056 0.372 2.289 1.00 98.81 188 ALA A CA 1
ATOM 1395 C C . ALA A 1 188 ? -0.877 -0.116 0.851 1.00 98.81 188 ALA A C 1
ATOM 1397 O O . ALA A 1 188 ? -1.856 -0.401 0.163 1.00 98.81 188 ALA A O 1
ATOM 1398 N N . ALA A 1 189 ? 0.372 -0.250 0.424 1.00 98.81 189 ALA A N 1
ATOM 1399 C CA . ALA A 1 189 ? 0.755 -0.996 -0.761 1.00 98.81 189 ALA A CA 1
ATOM 1400 C C . ALA A 1 189 ? 1.756 -2.080 -0.358 1.00 98.81 189 ALA A C 1
ATOM 1402 O O . ALA A 1 189 ? 2.737 -1.795 0.332 1.00 98.81 189 ALA A O 1
ATOM 1403 N N . VAL A 1 190 ? 1.500 -3.315 -0.778 1.00 98.69 190 VAL A N 1
ATOM 1404 C CA . VAL A 1 190 ? 2.329 -4.484 -0.463 1.00 98.69 190 VAL A CA 1
ATOM 1405 C C . VAL A 1 190 ? 2.885 -5.047 -1.759 1.00 98.69 190 VAL A C 1
ATOM 1407 O O . VAL A 1 190 ? 2.137 -5.259 -2.708 1.00 98.69 190 VAL A O 1
ATOM 1410 N N . PHE A 1 191 ? 4.193 -5.285 -1.799 1.00 98.38 191 PHE A N 1
ATOM 1411 C CA . PHE A 1 191 ? 4.931 -5.704 -2.991 1.00 98.38 191 PHE A CA 1
ATOM 1412 C C . PHE A 1 191 ? 5.555 -7.076 -2.767 1.00 98.38 191 PHE A C 1
ATOM 1414 O O . PHE A 1 191 ? 6.068 -7.336 -1.681 1.00 98.38 191 PHE A O 1
ATOM 1421 N N . THR A 1 192 ? 5.575 -7.930 -3.792 1.00 97.50 192 THR A N 1
ATOM 1422 C CA . THR A 1 192 ? 6.311 -9.206 -3.762 1.00 97.50 192 THR A CA 1
ATOM 1423 C C . THR A 1 192 ? 7.002 -9.508 -5.098 1.00 97.50 192 THR A C 1
ATOM 1425 O O . THR A 1 192 ? 6.680 -8.947 -6.155 1.00 97.50 192 THR A O 1
ATOM 1428 N N . ASP A 1 193 ? 8.015 -10.375 -5.064 1.00 92.88 193 ASP A N 1
ATOM 1429 C CA . ASP A 1 193 ? 8.787 -10.810 -6.236 1.00 92.88 193 ASP A CA 1
ATOM 1430 C C . ASP A 1 193 ? 8.139 -11.947 -7.039 1.00 92.88 193 ASP A C 1
ATOM 1432 O O . ASP A 1 193 ? 8.470 -12.141 -8.212 1.00 92.88 193 ASP A O 1
ATOM 1436 N N . SER A 1 194 ? 7.222 -12.706 -6.440 1.00 77.94 194 SER A N 1
ATOM 1437 C CA . SER A 1 194 ? 6.718 -13.940 -7.043 1.00 77.94 194 SER A CA 1
ATOM 1438 C C . SER A 1 194 ? 5.369 -13.761 -7.730 1.00 77.94 194 SER A C 1
ATOM 1440 O O . SER A 1 194 ? 4.370 -13.440 -7.103 1.00 77.94 194 SER A O 1
ATOM 1442 N N . ALA A 1 195 ? 5.336 -14.073 -9.029 1.00 57.22 195 ALA A N 1
ATOM 1443 C CA . ALA A 1 195 ? 4.116 -14.182 -9.831 1.00 57.22 195 ALA A CA 1
ATOM 1444 C C . ALA A 1 195 ? 3.414 -15.557 -9.720 1.00 57.22 195 ALA A C 1
ATOM 1446 O O . ALA A 1 195 ? 2.533 -15.880 -10.516 1.00 57.22 195 ALA A O 1
ATOM 1447 N N . VAL A 1 196 ? 3.850 -16.408 -8.785 1.00 50.81 196 VAL A N 1
ATOM 1448 C CA . VAL A 1 196 ? 3.438 -17.814 -8.692 1.00 50.81 196 VAL A CA 1
ATOM 1449 C C . VAL A 1 196 ? 2.336 -17.947 -7.645 1.00 50.81 196 VAL A C 1
ATOM 1451 O O . VAL A 1 196 ? 2.599 -17.860 -6.449 1.00 50.81 196 VAL A O 1
ATOM 1454 N N . ALA A 1 197 ? 1.101 -18.186 -8.094 1.00 47.19 197 ALA A N 1
ATOM 1455 C CA . ALA A 1 197 ? 0.036 -18.659 -7.215 1.00 47.19 197 ALA A CA 1
ATOM 1456 C C . ALA A 1 197 ? 0.481 -19.967 -6.528 1.00 47.19 197 ALA A C 1
ATOM 1458 O O . ALA A 1 197 ? 1.117 -20.797 -7.188 1.00 47.19 197 ALA A O 1
ATOM 1459 N N . PRO A 1 198 ? 0.160 -20.196 -5.242 1.00 44.62 198 PRO A N 1
ATOM 1460 C CA . PRO A 1 198 ? 0.467 -21.467 -4.602 1.00 44.62 198 PRO A CA 1
ATOM 1461 C C . PRO A 1 198 ? -0.174 -22.602 -5.406 1.00 44.62 198 PRO A C 1
ATOM 1463 O O . PRO A 1 198 ? -1.389 -22.628 -5.598 1.00 44.62 198 PRO A O 1
ATOM 1466 N N . THR A 1 199 ? 0.637 -23.544 -5.894 1.00 41.62 199 THR A N 1
ATOM 1467 C CA . THR A 1 199 ? 0.126 -24.793 -6.465 1.00 41.62 199 THR A CA 1
ATOM 1468 C C . THR A 1 199 ? -0.698 -25.490 -5.381 1.00 41.62 199 THR A C 1
ATOM 1470 O O . THR A 1 199 ? -0.123 -25.833 -4.343 1.00 41.62 199 THR A O 1
ATOM 1473 N N . PRO A 1 200 ? -2.008 -25.736 -5.573 1.00 46.62 200 PRO A N 1
ATOM 1474 C CA . PRO A 1 200 ? -2.783 -26.505 -4.615 1.00 46.62 200 PRO A CA 1
ATOM 1475 C C . PRO A 1 200 ? -2.172 -27.902 -4.522 1.00 46.62 200 PRO A C 1
ATOM 1477 O O . PRO A 1 200 ? -2.187 -28.668 -5.488 1.00 46.62 200 PRO A O 1
ATOM 1480 N N . THR A 1 201 ? -1.611 -28.250 -3.369 1.00 49.44 201 THR A N 1
ATOM 1481 C CA . THR A 1 201 ? -1.247 -29.633 -3.084 1.00 49.44 201 THR A CA 1
ATOM 1482 C C . THR A 1 201 ? -2.542 -30.412 -2.891 1.00 49.44 201 THR A C 1
ATOM 1484 O O . THR A 1 201 ? -3.159 -30.400 -1.828 1.00 49.44 201 THR A O 1
ATOM 1487 N N . LEU A 1 202 ? -2.995 -31.080 -3.955 1.00 47.31 202 LEU A N 1
ATOM 1488 C CA . LEU A 1 202 ? -4.030 -32.104 -3.849 1.00 47.31 202 LEU A CA 1
ATOM 1489 C C . LEU A 1 202 ? -3.574 -33.127 -2.793 1.00 47.31 202 LEU A C 1
ATOM 1491 O O . LEU A 1 202 ? -2.461 -33.650 -2.911 1.00 47.31 202 LEU A O 1
ATOM 1495 N N . PRO A 1 203 ? -4.382 -33.421 -1.758 1.00 56.31 203 PRO A N 1
ATOM 1496 C CA . PRO A 1 203 ? -4.025 -34.447 -0.793 1.00 56.31 203 PRO A CA 1
ATOM 1497 C C . PRO A 1 203 ? -3.844 -35.779 -1.523 1.00 56.31 203 PRO A C 1
ATOM 1499 O O . PRO A 1 203 ? -4.704 -36.183 -2.310 1.00 56.31 203 PRO A O 1
ATOM 1502 N N . SER A 1 204 ? -2.719 -36.456 -1.261 1.00 58.53 204 SER A N 1
ATOM 1503 C CA . SER A 1 204 ? -2.451 -37.794 -1.790 1.00 58.53 204 SER A CA 1
ATOM 1504 C C . SER A 1 204 ? -3.669 -38.694 -1.574 1.00 58.53 204 SER A C 1
ATOM 1506 O O . SER A 1 204 ? -4.194 -38.732 -0.452 1.00 58.53 204 SER A O 1
ATOM 1508 N N . PRO A 1 205 ? -4.124 -39.442 -2.598 1.00 61.19 205 PRO A N 1
ATOM 1509 C CA . PRO A 1 205 ? -5.184 -40.415 -2.412 1.00 61.19 205 PRO A CA 1
ATOM 1510 C C . PRO A 1 205 ? -4.752 -41.376 -1.309 1.00 61.19 205 PRO A C 1
ATOM 1512 O O . PRO A 1 205 ? -3.708 -42.022 -1.416 1.00 61.19 205 PRO A O 1
ATOM 1515 N N . ARG A 1 206 ? -5.538 -41.452 -0.230 1.00 65.00 206 ARG A N 1
ATOM 1516 C CA . ARG A 1 206 ? -5.382 -42.519 0.757 1.00 65.00 206 ARG A CA 1
ATOM 1517 C C . ARG A 1 206 ? -5.525 -43.838 0.002 1.00 65.00 206 ARG A C 1
ATOM 1519 O O . ARG A 1 206 ? -6.592 -44.120 -0.542 1.00 65.00 206 ARG A O 1
ATOM 1526 N N . GLY A 1 207 ? -4.421 -44.578 -0.087 1.00 69.19 207 GLY A N 1
ATOM 1527 C CA . GLY A 1 207 ? -4.398 -45.926 -0.639 1.00 69.19 207 GLY A CA 1
ATOM 1528 C C . GLY A 1 207 ? -5.438 -46.787 0.072 1.00 69.19 207 GLY A C 1
ATOM 1529 O O . GLY A 1 207 ? -5.618 -46.659 1.284 1.00 69.19 207 GLY A O 1
ATOM 1530 N N . LYS A 1 208 ? -6.161 -47.575 -0.724 1.00 54.19 208 LYS A N 1
ATOM 1531 C CA . LYS A 1 208 ? -7.142 -48.560 -0.261 1.00 54.19 208 LYS A CA 1
ATOM 1532 C C . LYS A 1 208 ? -6.465 -49.712 0.466 1.00 54.19 208 LYS A C 1
ATOM 1534 O O . LYS A 1 208 ? -5.339 -50.064 0.051 1.00 54.19 208 LYS A O 1
#